Protein 3TCO (pdb70)

InterPro domains:
  IPR005746 Thioredoxin [TIGR01068] (34-131)
  IPR013766 Thioredoxin domain [PF00085] (30-129)
  IPR013766 Thioredoxin domain [PS51352] (20-133)
  IPR017937 Thioredoxin, conserved site [PS00194] (49-67)
  IPR036249 Thioredoxin-like superfamily [SSF52833] (21-132)

Structure (mmCIF, N/CA/C/O backbone):
data_3TCO
#
_entry.id   3TCO
#
_cell.length_a   51.760
_cell.length_b   75.090
_cell.length_c   55.350
_cell.angle_alpha   90.00
_cell.angle_beta   112.64
_cell.angle_gamma   90.00
#
_symmetry.space_group_name_H-M   'P 1 21 1'
#
loop_
_entity.id
_entity.type
_entity.pdbx_description
1 polymer 'Thioredoxin (TrxA-1)'
2 non-polymer 1,2-ETHANEDIOL
3 water water
#
loop_
_atom_site.group_PDB
_atom_site.id
_atom_site.type_symbol
_atom_site.label_atom_id
_atom_site.label_alt_id
_atom_site.label_comp_id
_atom_site.label_asym_id
_atom_site.label_entity_id
_atom_site.label_seq_id
_atom_site.pdbx_PDB_ins_code
_atom_site.Cartn_x
_atom_site.Cartn_y
_atom_site.Cartn_z
_atom_site.occupancy
_atom_site.B_iso_or_equiv
_atom_site.auth_seq_id
_atom_site.auth_comp_id
_atom_site.auth_asym_id
_atom_site.auth_atom_id
_atom_site.pdbx_PDB_model_num
ATOM 1 N N . GLU A 1 3 ? 53.637 45.037 35.221 1.00 29.71 27 GLU A N 1
ATOM 2 C CA . GLU A 1 3 ? 53.617 43.643 34.682 1.00 30.42 27 GLU A CA 1
ATOM 3 C C . GLU A 1 3 ? 52.190 43.104 34.698 1.00 29.13 27 GLU A C 1
ATOM 4 O O . GLU A 1 3 ? 51.321 43.637 35.391 1.00 29.48 27 GLU A O 1
ATOM 10 N N . ASP A 1 4 ? 51.957 42.036 33.940 1.00 27.40 28 ASP A N 1
ATOM 11 C CA . ASP A 1 4 ? 50.630 41.430 33.850 1.00 24.96 28 ASP A CA 1
ATOM 12 C C . ASP A 1 4 ? 50.591 40.078 34.549 1.00 23.78 28 ASP A C 1
ATOM 13 O O . ASP A 1 4 ? 51.206 39.112 34.094 1.00 24.87 28 ASP A O 1
ATOM 18 N N . VAL A 1 5 ? 49.868 40.010 35.659 1.00 22.38 29 VAL A N 1
ATOM 19 C CA . VAL A 1 5 ? 49.760 38.774 36.413 1.00 20.26 29 VAL A CA 1
ATOM 20 C C . VAL A 1 5 ? 48.398 38.116 36.251 1.00 18.49 29 VAL A C 1
ATOM 21 O O . VAL A 1 5 ? 48.069 37.172 36.976 1.00 19.04 29 VAL A O 1
ATOM 25 N N . THR A 1 6 ? 47.607 38.610 35.303 1.00 17.08 30 THR A N 1
ATOM 26 C CA . THR A 1 6 ? 46.297 38.028 35.042 1.00 16.92 30 THR A CA 1
ATOM 27 C C . THR A 1 6 ? 46.509 36.717 34.305 1.00 16.55 30 THR A C 1
ATOM 28 O O . THR A 1 6 ? 47.549 36.501 33.682 1.00 15.49 30 THR A O 1
ATOM 32 N N . LEU A 1 7 ? 45.507 35.849 34.373 1.00 15.83 31 LEU A N 1
ATOM 33 C CA . LEU A 1 7 ? 45.588 34.522 33.777 1.00 13.23 31 LEU A CA 1
ATOM 34 C C . LEU A 1 7 ? 44.498 34.238 32.763 1.00 14.25 31 LEU A C 1
ATOM 35 O O . LEU A 1 7 ? 43.309 34.383 33.058 1.00 11.75 31 LEU A O 1
ATOM 40 N N . VAL A 1 8 ? 44.904 33.806 31.575 1.00 12.76 32 VAL A N 1
ATOM 41 C CA . VAL A 1 8 ? 43.943 33.449 30.542 1.00 14.19 32 VAL A CA 1
ATOM 42 C C . VAL A 1 8 ? 43.212 32.154 30.941 1.00 13.15 32 VAL A C 1
ATOM 43 O O . VAL A 1 8 ? 43.831 31.151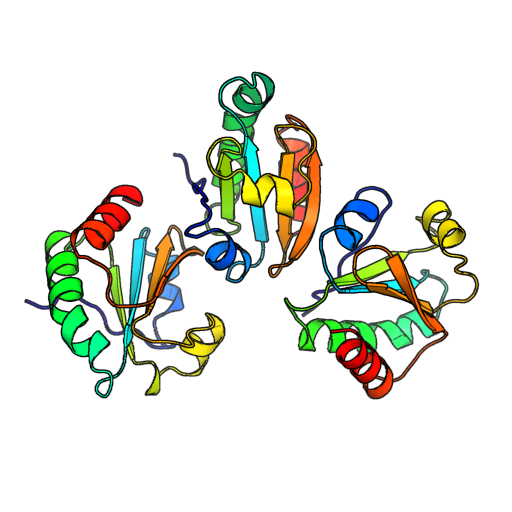 31.303 1.00 16.53 32 VAL A O 1
ATOM 47 N N . LEU A 1 9 ? 41.892 32.184 30.876 1.00 14.16 33 LEU A N 1
ATOM 48 C CA . LEU A 1 9 ? 41.086 31.024 31.210 1.00 13.73 33 LEU A CA 1
ATOM 49 C C . LEU A 1 9 ? 40.310 30.546 29.999 1.00 15.70 33 LEU A C 1
ATOM 50 O O . LEU A 1 9 ? 39.826 31.366 29.210 1.00 15.87 33 LEU A O 1
ATOM 55 N N . THR A 1 10 ? 40.212 29.224 29.857 1.00 15.06 34 THR A N 1
ATOM 56 C CA . THR A 1 10 ? 39.416 28.596 28.802 1.00 16.00 34 THR A CA 1
ATOM 57 C C . THR A 1 10 ? 38.794 27.363 29.449 1.00 16.72 34 THR A C 1
ATOM 58 O O . THR A 1 10 ? 38.980 27.113 30.645 1.00 16.22 34 THR A O 1
ATOM 62 N N . GLU A 1 11 ? 38.052 26.592 28.669 1.00 17.65 35 GLU A N 1
ATOM 63 C CA . GLU A 1 11 ? 37.432 25.383 29.192 1.00 19.87 35 GLU A CA 1
ATOM 64 C C . GLU A 1 11 ? 38.515 24.435 29.692 1.00 18.61 35 GLU A C 1
ATOM 65 O O . GLU A 1 11 ? 38.261 23.577 30.534 1.00 18.30 35 GLU A O 1
ATOM 71 N N . GLU A 1 12 ? 39.731 24.596 29.182 1.00 16.83 36 GLU A N 1
ATOM 72 C CA . GLU A 1 12 ? 40.829 23.727 29.592 1.00 18.50 36 GLU A CA 1
ATOM 73 C C . GLU A 1 12 ? 41.238 23.883 31.059 1.00 17.98 36 GLU A C 1
ATOM 74 O O . GLU A 1 12 ? 41.577 22.897 31.706 1.00 18.63 36 GLU A O 1
ATOM 80 N N . ASN A 1 13 ? 41.186 25.097 31.608 1.00 16.29 37 ASN A N 1
ATOM 81 C CA . ASN A 1 13 ? 41.599 25.275 33.015 1.00 16.47 37 ASN A CA 1
ATOM 82 C C . ASN A 1 13 ? 40.609 25.995 33.920 1.00 16.40 37 ASN A C 1
ATOM 83 O O . ASN A 1 13 ? 40.869 26.176 35.113 1.00 14.52 37 ASN A O 1
ATOM 88 N N . PHE A 1 14 ? 39.460 26.387 33.372 1.00 17.07 38 PHE A N 1
ATOM 89 C CA . PHE A 1 14 ? 38.482 27.129 34.163 1.00 17.11 38 PHE A CA 1
ATOM 90 C C . PHE A 1 14 ? 38.110 26.493 35.495 1.00 17.93 38 PHE A C 1
ATOM 91 O O . PHE A 1 14 ? 38.258 27.116 36.553 1.00 17.58 38 PHE A O 1
ATOM 99 N N . ASP A 1 15 ? 37.611 25.265 35.442 1.00 17.57 39 ASP A N 1
ATOM 100 C CA . ASP A 1 15 ? 37.189 24.583 36.652 1.00 18.38 39 ASP A CA 1
ATOM 101 C C . ASP A 1 15 ? 38.296 24.330 37.669 1.00 17.44 39 ASP A C 1
ATOM 102 O O . ASP A 1 15 ? 38.118 24.636 38.846 1.00 16.08 39 ASP A O 1
ATOM 107 N N . GLU A 1 16 ? 39.437 23.801 37.232 1.00 16.67 40 GLU A N 1
ATOM 108 C CA . GLU A 1 16 ? 40.511 23.519 38.186 1.00 18.50 40 GLU A CA 1
ATOM 109 C C . GLU A 1 16 ? 41.004 24.779 38.890 1.00 17.21 40 GLU A C 1
ATOM 110 O O . GLU A 1 16 ? 41.344 24.736 40.071 1.00 17.37 40 GLU A O 1
ATOM 116 N N . VAL A 1 17 ? 41.047 25.896 38.174 1.00 15.62 41 VAL A N 1
ATOM 117 C CA . VAL A 1 17 ? 41.495 27.157 38.781 1.00 14.17 41 VAL A CA 1
ATOM 118 C C . VAL A 1 17 ? 40.492 27.620 39.851 1.00 15.52 41 VAL A C 1
ATOM 119 O O . VAL A 1 17 ? 40.874 27.993 40.967 1.00 12.98 41 VAL A O 1
ATOM 123 N N . ILE A 1 18 ? 39.202 27.583 39.524 1.00 14.72 42 ILE A N 1
ATOM 124 C CA . ILE A 1 18 ? 38.179 28.004 40.477 1.00 16.15 42 ILE A CA 1
ATOM 125 C C . ILE A 1 18 ? 38.083 27.093 41.697 1.00 17.26 42 ILE A C 1
ATOM 126 O O . ILE A 1 18 ? 37.882 27.567 42.814 1.00 17.40 42 ILE A O 1
ATOM 131 N N . ARG A 1 19 ? 38.211 25.787 41.476 1.00 18.47 43 ARG A N 1
ATOM 132 C CA . ARG A 1 19 ? 38.118 24.807 42.563 1.00 21.06 43 ARG A CA 1
ATOM 133 C C . ARG A 1 19 ? 39.311 24.768 43.490 1.00 19.38 43 ARG A C 1
ATOM 134 O O . ARG A 1 19 ? 39.169 24.482 44.677 1.00 20.91 43 ARG A O 1
ATOM 142 N N . ASN A 1 20 ? 40.487 25.056 42.955 1.00 18.22 44 ASN A N 1
ATOM 143 C CA . ASN A 1 20 ? 41.695 24.966 43.756 1.00 17.37 44 ASN A CA 1
ATOM 144 C C . ASN A 1 20 ? 42.358 26.249 44.241 1.00 18.70 44 ASN A C 1
ATOM 145 O O . ASN A 1 20 ? 43.504 26.223 44.709 1.00 18.84 44 ASN A O 1
ATOM 150 N N . ASN A 1 21 ? 41.641 27.362 44.139 1.00 16.68 45 ASN A N 1
ATOM 151 C CA . ASN A 1 21 ? 42.137 28.653 44.611 1.00 16.22 45 ASN A CA 1
ATOM 152 C C . ASN A 1 21 ? 40.994 29.271 45.414 1.00 16.68 45 ASN A C 1
ATOM 153 O O . ASN A 1 21 ? 39.843 29.240 44.973 1.00 15.70 45 ASN A O 1
ATOM 158 N N . LYS A 1 22 ? 41.293 29.816 46.593 1.00 15.52 46 LYS A N 1
ATOM 159 C CA . LYS A 1 22 ? 40.240 30.403 47.416 1.00 16.50 46 LYS A CA 1
ATOM 160 C C . LYS A 1 22 ? 39.444 31.507 46.726 1.00 15.50 46 LYS A C 1
ATOM 161 O O . LYS A 1 22 ? 38.218 31.481 46.731 1.00 13.55 46 LYS A O 1
ATOM 167 N N . LEU A 1 23 ? 40.141 32.488 46.156 1.00 14.69 47 LEU A N 1
ATOM 168 C CA . LEU A 1 23 ? 39.473 33.587 45.479 1.00 13.07 47 LEU A CA 1
ATOM 169 C C . LEU A 1 23 ? 39.923 33.691 44.036 1.00 13.21 47 LEU A C 1
ATOM 170 O O . LEU A 1 23 ? 41.121 33.836 43.744 1.00 13.26 47 LEU A O 1
ATOM 175 N N . VAL A 1 24 ? 38.952 33.636 43.131 1.00 12.63 48 VAL A N 1
ATOM 176 C CA . VAL A 1 24 ? 39.243 33.730 41.710 1.00 12.19 48 VAL A CA 1
ATOM 177 C C . VAL A 1 24 ? 38.263 34.691 41.052 1.00 12.40 48 VAL A C 1
ATOM 178 O O . VAL A 1 24 ? 37.045 34.549 41.202 1.00 12.78 48 VAL A O 1
ATOM 182 N N . LEU A 1 25 ? 38.803 35.684 40.352 1.00 11.59 49 LEU A N 1
ATOM 183 C CA . LEU A 1 25 ? 37.982 36.658 39.638 1.00 12.56 49 LEU A CA 1
ATOM 184 C C . LEU A 1 25 ? 38.116 36.349 38.161 1.00 12.20 49 LEU A C 1
ATOM 185 O O . LEU A 1 25 ? 39.147 35.846 37.715 1.00 11.53 49 LEU A O 1
ATOM 190 N N . VAL A 1 26 ? 37.075 36.652 37.398 1.00 12.42 50 VAL A N 1
ATOM 191 C CA . VAL A 1 26 ? 37.105 36.375 35.970 1.00 13.71 50 VAL A CA 1
ATOM 192 C C . VAL A 1 26 ? 36.576 37.563 35.185 1.00 14.29 50 VAL A C 1
ATOM 193 O O . VAL A 1 26 ? 35.378 37.835 35.205 1.00 16.19 50 VAL A O 1
ATOM 197 N N . ASP A 1 27 ? 37.477 38.278 34.520 1.00 13.58 51 ASP A N 1
ATOM 198 C CA . ASP A 1 27 ? 37.100 39.433 33.709 1.00 15.04 51 ASP A CA 1
ATOM 199 C C . ASP A 1 27 ? 36.678 38.886 32.335 1.00 14.86 51 ASP A C 1
ATOM 200 O O . ASP A 1 27 ? 37.503 38.394 31.577 1.00 13.92 51 ASP A O 1
ATOM 205 N N . CYS A 1 28 ? 35.377 38.915 32.067 1.00 14.13 52 CYS A N 1
ATOM 206 C CA . CYS A 1 28 ? 34.831 38.443 30.796 1.00 14.26 52 CYS A CA 1
ATOM 207 C C . CYS A 1 28 ? 34.900 39.647 29.851 1.00 15.97 52 CYS A C 1
ATOM 208 O O . CYS A 1 28 ? 34.274 40.686 30.095 1.00 15.34 52 CYS A O 1
ATOM 211 N N . TRP A 1 29 ? 35.673 39.510 28.776 1.00 15.37 53 TRP A N 1
ATOM 212 C CA . TRP A 1 29 ? 35.892 40.620 27.852 1.00 15.55 53 TRP A CA 1
ATOM 213 C C . TRP A 1 29 ? 35.953 40.212 26.382 1.00 15.81 53 TRP A C 1
ATOM 214 O O . TRP A 1 29 ? 35.815 39.045 26.038 1.00 15.45 53 TRP A O 1
ATOM 225 N N . ALA A 1 30 ? 36.204 41.211 25.540 1.00 17.27 54 ALA A N 1
ATOM 226 C CA . ALA A 1 30 ? 36.350 41.049 24.093 1.00 18.64 54 ALA A CA 1
ATOM 227 C C . ALA A 1 30 ? 37.059 42.306 23.592 1.00 19.20 54 ALA A C 1
ATOM 228 O O . ALA A 1 30 ? 36.835 43.397 24.118 1.00 17.98 54 ALA A O 1
ATOM 230 N N . GLU A 1 31 ? 37.915 42.160 22.585 1.00 19.72 55 GLU A N 1
ATOM 231 C CA . GLU A 1 31 ? 38.665 43.303 22.062 1.00 22.12 55 GLU A CA 1
ATOM 232 C C . GLU A 1 31 ? 37.820 44.427 21.437 1.00 21.06 55 GLU A C 1
ATOM 233 O O . GLU A 1 31 ? 38.229 45.590 21.434 1.00 20.74 55 GLU A O 1
ATOM 239 N N . TRP A 1 32 ? 36.644 44.085 20.922 1.00 18.82 56 TRP A N 1
ATOM 240 C CA . TRP A 1 32 ? 35.779 45.073 20.274 1.00 18.96 56 TRP A CA 1
ATOM 241 C C . TRP A 1 32 ? 34.934 45.890 21.244 1.00 19.15 56 TRP A C 1
ATOM 242 O O . TRP A 1 32 ? 34.179 46.777 20.831 1.00 16.34 56 TRP A O 1
ATOM 253 N N . CYS A 1 33 ? 35.058 45.578 22.527 1.00 17.74 57 CYS A N 1
ATOM 254 C CA . CYS A 1 33 ? 34.273 46.224 23.562 1.00 17.48 57 CYS A CA 1
ATOM 255 C C . CYS A 1 33 ? 34.994 47.420 24.183 1.00 18.74 57 CYS A C 1
ATOM 256 O O . CYS A 1 33 ? 36.015 47.270 24.856 1.00 18.20 57 CYS A O 1
ATOM 259 N N . ALA A 1 34 ? 34.455 48.612 23.923 1.00 18.51 58 ALA A N 1
ATOM 260 C CA . ALA A 1 34 ? 35.032 49.862 24.414 1.00 18.74 58 ALA A CA 1
ATOM 261 C C . ALA A 1 34 ? 35.188 49.901 25.938 1.00 19.39 58 ALA A C 1
ATOM 262 O O . ALA A 1 34 ? 36.282 50.166 26.432 1.00 20.26 58 ALA A O 1
ATOM 264 N N . PRO A 1 35 ? 34.097 49.654 26.695 1.00 18.80 59 PRO A N 1
ATOM 265 C CA . PRO A 1 35 ? 34.141 49.660 28.163 1.00 19.60 59 PRO A CA 1
ATOM 266 C C . PRO A 1 35 ? 35.171 48.651 28.692 1.00 19.34 59 PRO A C 1
ATOM 267 O O . PRO A 1 35 ? 35.818 48.882 29.718 1.00 18.74 59 PRO A O 1
ATOM 271 N N . CYS A 1 36 ? 35.312 47.525 27.999 1.00 18.73 60 CYS A N 1
ATOM 272 C CA . CYS A 1 36 ? 36.274 46.504 28.415 1.00 19.51 60 CYS A CA 1
ATOM 273 C C . CYS A 1 36 ? 37.683 47.044 28.319 1.00 20.78 60 CYS A C 1
ATOM 274 O O . CYS A 1 36 ? 38.512 46.826 29.201 1.00 20.65 60 CYS A O 1
ATOM 277 N N . HIS A 1 37 ? 37.960 47.742 27.226 1.00 20.76 61 HIS A N 1
ATOM 278 C CA . HIS A 1 37 ? 39.279 48.299 27.003 1.00 22.86 61 HIS A CA 1
ATOM 279 C C . HIS A 1 37 ? 39.644 49.298 28.103 1.00 22.71 61 HIS A C 1
ATOM 280 O O . HIS A 1 37 ? 40.791 49.370 28.540 1.00 22.00 61 HIS A O 1
ATOM 287 N N . LEU A 1 38 ? 38.658 50.058 28.561 1.00 21.09 62 LEU A N 1
ATOM 288 C CA . LEU A 1 38 ? 38.884 51.039 29.611 1.00 21.65 62 LEU A CA 1
ATOM 289 C C . LEU A 1 38 ? 39.036 50.388 30.984 1.00 21.02 62 LEU A C 1
ATOM 290 O O . LEU A 1 38 ? 39.718 50.917 31.859 1.00 19.43 62 LEU A O 1
ATOM 295 N N . TYR A 1 39 ? 38.405 49.232 31.164 1.00 19.20 63 TYR A N 1
ATOM 296 C CA . TYR A 1 39 ? 38.478 48.503 32.438 1.00 19.59 63 TYR A CA 1
ATOM 297 C C . TYR A 1 39 ? 39.770 47.670 32.591 1.00 18.86 63 TYR A C 1
ATOM 298 O O . TYR A 1 39 ? 40.292 47.501 33.697 1.00 16.69 63 TYR A O 1
ATOM 307 N N . GLU A 1 40 ? 40.296 47.172 31.479 1.00 19.62 64 GLU A N 1
ATOM 308 C CA . GLU A 1 40 ? 41.477 46.320 31.527 1.00 21.54 64 GLU A CA 1
ATOM 309 C C . GLU A 1 40 ? 42.662 46.786 32.387 1.00 21.39 64 GLU A C 1
ATOM 310 O O . GLU A 1 40 ? 43.153 46.020 33.218 1.00 19.34 64 GLU A O 1
ATOM 316 N N . PRO A 1 41 ? 43.135 48.033 32.214 1.00 20.66 65 PRO A N 1
ATOM 317 C CA . PRO A 1 41 ? 44.268 48.461 33.046 1.00 19.37 65 PRO A CA 1
ATOM 318 C C . PRO A 1 41 ? 43.954 48.505 34.549 1.00 18.83 65 PRO A C 1
ATOM 319 O O . PRO A 1 41 ? 44.842 48.290 35.391 1.00 19.19 65 PRO A O 1
ATOM 323 N N . ILE A 1 42 ? 42.698 48.783 34.889 1.00 16.50 66 ILE A N 1
ATOM 324 C CA . ILE A 1 42 ? 42.278 48.825 36.290 1.00 17.80 66 ILE A CA 1
ATOM 325 C C . ILE A 1 42 ? 42.273 47.391 36.834 1.00 17.05 66 ILE A C 1
ATOM 326 O O . ILE A 1 42 ? 42.754 47.128 37.938 1.00 14.32 66 ILE A O 1
ATOM 331 N N . TYR A 1 43 ? 41.746 46.464 36.040 1.00 17.09 67 TYR A N 1
ATOM 332 C CA . TYR A 1 43 ? 41.690 45.055 36.445 1.00 17.00 67 TYR A CA 1
ATOM 333 C C . TYR A 1 43 ? 43.109 44.532 36.629 1.00 16.76 67 TYR A C 1
ATOM 334 O O . TYR A 1 43 ? 43.392 43.818 37.586 1.00 17.46 67 TYR A O 1
ATOM 343 N N . LYS A 1 44 ? 43.993 44.895 35.706 1.00 16.35 68 LYS A N 1
ATOM 344 C CA . LYS A 1 44 ? 45.399 44.486 35.768 1.00 18.60 68 LYS A CA 1
ATOM 345 C C . LYS A 1 44 ? 46.134 45.101 36.967 1.00 18.39 68 LYS A C 1
ATOM 346 O O . LYS A 1 44 ? 46.920 44.429 37.650 1.00 16.51 68 LYS A O 1
ATOM 352 N N . LYS A 1 45 ? 45.868 46.379 37.214 1.00 16.56 69 LYS A N 1
ATOM 353 C CA . LYS A 1 45 ? 46.484 47.083 38.334 1.00 19.22 69 LYS A CA 1
ATOM 354 C C . LYS A 1 45 ? 46.117 46.439 39.676 1.00 17.84 69 LYS A C 1
ATOM 355 O O . LYS A 1 45 ? 46.980 46.233 40.539 1.00 18.49 69 LYS A O 1
ATOM 361 N N . VAL A 1 46 ? 44.840 46.120 39.864 1.00 15.73 70 VAL A N 1
ATOM 362 C CA . VAL A 1 46 ? 44.420 45.492 41.106 1.00 16.12 70 VAL A CA 1
ATOM 363 C C . VAL A 1 46 ? 44.986 44.075 41.204 1.00 16.00 70 VAL A C 1
ATOM 364 O O . VAL A 1 46 ? 45.407 43.642 42.283 1.00 15.06 70 VAL A O 1
ATOM 368 N N . ALA A 1 47 ? 45.028 43.363 40.082 1.00 14.99 71 ALA A N 1
ATOM 369 C CA . ALA A 1 47 ? 45.571 42.006 40.084 1.00 15.16 71 ALA A CA 1
ATOM 370 C C . ALA A 1 47 ? 47.032 42.033 40.554 1.00 15.39 71 ALA A C 1
ATOM 371 O O . ALA A 1 47 ? 47.488 41.127 41.259 1.00 14.36 71 ALA A O 1
ATOM 373 N N . GLU A 1 48 ? 47.760 43.072 40.154 1.00 15.97 72 GLU A N 1
ATOM 374 C CA . GLU A 1 48 ? 49.156 43.214 40.553 1.00 18.39 72 GLU A CA 1
ATOM 375 C C . GLU A 1 48 ? 49.227 43.489 42.063 1.00 18.50 72 GLU A C 1
ATOM 376 O O . GLU A 1 48 ? 50.080 42.942 42.767 1.00 19.13 72 GLU A O 1
ATOM 382 N N . LYS A 1 49 ? 48.332 44.331 42.566 1.00 18.33 73 LYS A N 1
ATOM 383 C CA . LYS A 1 49 ? 48.328 44.638 43.993 1.00 18.43 73 LYS A CA 1
ATOM 384 C C . LYS A 1 49 ? 48.142 43.379 44.827 1.00 19.08 73 LYS A C 1
ATOM 385 O O . LYS A 1 49 ? 48.697 43.272 45.928 1.00 18.80 73 LYS A O 1
ATOM 391 N N . TYR A 1 50 ? 47.352 42.431 44.321 1.00 16.48 74 TYR A N 1
ATOM 392 C CA . TYR A 1 50 ? 47.103 41.185 45.041 1.00 15.49 74 TYR A CA 1
ATOM 393 C C . TYR A 1 50 ? 47.839 39.999 44.428 1.00 16.14 74 TYR A C 1
ATOM 394 O O . TYR A 1 50 ? 47.383 38.857 44.502 1.00 15.20 74 TYR A O 1
ATOM 403 N N . LYS A 1 51 ? 48.982 40.273 43.817 1.00 17.44 75 LYS A N 1
ATOM 404 C CA . LYS A 1 51 ? 49.783 39.212 43.211 1.00 16.74 75 LYS A CA 1
ATOM 405 C C . LYS A 1 51 ? 50.059 38.107 44.239 1.00 18.52 75 LYS A C 1
ATOM 406 O O . LYS A 1 51 ? 50.429 38.392 45.376 1.00 18.12 75 LYS A O 1
ATOM 412 N N . GLY A 1 52 ? 49.839 36.855 43.841 1.00 17.87 76 GLY A N 1
ATOM 413 C CA . GLY A 1 52 ? 50.067 35.731 44.729 1.00 17.74 76 GLY A CA 1
ATOM 414 C C . GLY A 1 52 ? 48.976 35.440 45.742 1.00 16.96 76 GLY A C 1
ATOM 415 O O . GLY A 1 52 ? 49.001 34.393 46.392 1.00 16.92 76 GLY A O 1
ATOM 416 N N . LYS A 1 53 ? 47.996 36.330 45.863 1.00 15.32 77 LYS A N 1
ATOM 417 C CA . LYS A 1 53 ? 46.942 36.152 46.858 1.00 16.32 77 LYS A CA 1
ATOM 418 C C . LYS A 1 53 ? 45.578 35.724 46.325 1.00 14.39 77 LYS A C 1
ATOM 419 O O . LYS A 1 53 ? 44.797 35.100 47.044 1.00 14.46 77 LYS A O 1
ATOM 425 N N . ALA A 1 54 ? 45.288 36.088 45.083 1.00 13.55 78 ALA A N 1
ATOM 426 C CA . ALA A 1 54 ? 44.031 35.715 44.432 1.00 11.84 78 ALA A CA 1
ATOM 427 C C . ALA A 1 54 ? 44.321 35.643 42.951 1.00 12.81 78 ALA A C 1
ATOM 428 O O . ALA A 1 54 ? 45.238 36.309 42.470 1.00 14.63 78 ALA A O 1
ATOM 430 N N . VAL A 1 55 ? 43.549 34.834 42.231 1.00 12.32 79 VAL A N 1
ATOM 431 C CA . VAL A 1 55 ? 43.749 34.687 40.802 1.00 11.17 79 VAL A CA 1
ATOM 432 C C . VAL A 1 55 ? 42.816 35.605 40.027 1.00 13.38 79 VAL A C 1
ATOM 433 O O . VAL A 1 55 ? 41.602 35.629 40.261 1.00 11.06 79 VAL A O 1
ATOM 437 N N . PHE A 1 56 ? 43.408 36.398 39.140 1.00 12.92 80 PHE A N 1
ATOM 438 C CA . PHE A 1 56 ? 42.650 37.324 38.318 1.00 14.30 80 PHE A CA 1
ATOM 439 C C . PHE A 1 56 ? 42.619 36.785 36.892 1.00 12.56 80 PHE A C 1
ATOM 440 O O . PHE A 1 56 ? 43.469 37.105 36.062 1.00 11.47 80 PHE A O 1
ATOM 448 N N . GLY A 1 57 ? 41.616 35.963 36.630 1.00 12.38 81 GLY A N 1
ATOM 449 C CA . GLY A 1 57 ? 41.474 35.368 35.321 1.00 12.84 81 GLY A CA 1
ATOM 450 C C . GLY A 1 57 ? 40.808 36.300 34.330 1.00 13.99 81 GLY A C 1
ATOM 451 O O . GLY A 1 57 ? 40.191 37.298 34.705 1.00 13.09 81 GLY A O 1
ATOM 452 N N . ARG A 1 58 ? 40.955 35.954 33.056 1.00 13.77 82 ARG A N 1
ATOM 453 C CA . ARG A 1 58 ? 40.362 36.706 31.966 1.00 15.65 82 ARG A CA 1
ATOM 454 C C . ARG A 1 58 ? 39.769 35.668 31.040 1.00 15.19 82 ARG A C 1
ATOM 455 O O . ARG A 1 58 ? 40.431 34.687 30.685 1.00 15.59 82 ARG A O 1
ATOM 463 N N . LEU A 1 59 ? 38.508 35.864 30.687 1.00 14.83 83 LEU A N 1
ATOM 464 C CA . LEU A 1 59 ? 37.831 34.944 29.787 1.00 14.70 83 LEU A CA 1
ATOM 465 C C . LEU A 1 59 ? 37.363 35.755 28.580 1.00 14.12 83 LEU A C 1
ATOM 466 O O . LEU A 1 59 ? 36.508 36.631 28.708 1.00 14.74 83 LEU A O 1
ATOM 471 N N . ASN A 1 60 ? 37.957 35.505 27.425 1.00 14.39 84 ASN A N 1
ATOM 472 C CA . ASN A 1 60 ? 37.511 36.211 26.236 1.00 15.52 84 ASN A CA 1
ATOM 473 C C . ASN A 1 60 ? 36.211 35.509 25.843 1.00 15.43 84 ASN A C 1
ATOM 474 O O . ASN A 1 60 ? 36.202 34.307 25.565 1.00 14.98 84 ASN A O 1
ATOM 479 N N . VAL A 1 61 ? 35.109 36.249 25.850 1.00 16.31 85 VAL A N 1
ATOM 480 C CA . VAL A 1 61 ? 33.817 35.649 25.554 1.00 17.57 85 VAL A CA 1
ATOM 481 C C . VAL A 1 61 ? 33.646 35.083 24.152 1.00 17.67 85 VAL A C 1
ATOM 482 O O . VAL A 1 61 ? 32.910 34.127 23.982 1.00 17.97 85 VAL A O 1
ATOM 486 N N . ASP A 1 62 ? 34.320 35.638 23.149 1.00 18.38 86 ASP A N 1
ATOM 487 C CA . ASP A 1 62 ? 34.147 35.085 21.802 1.00 19.67 86 ASP A CA 1
ATOM 488 C C . ASP A 1 62 ? 34.816 33.730 21.621 1.00 19.94 86 ASP A C 1
ATOM 489 O O . ASP A 1 62 ? 34.426 32.965 20.741 1.00 19.89 86 ASP A O 1
ATOM 494 N N . GLU A 1 63 ? 35.815 33.423 22.441 1.00 20.68 87 GLU A N 1
ATOM 495 C CA . GLU A 1 63 ? 36.466 32.112 22.347 1.00 22.83 87 GLU A CA 1
ATOM 496 C C . GLU A 1 63 ? 35.979 31.138 23.419 1.00 22.54 87 GLU A C 1
ATOM 497 O O . GLU A 1 63 ? 36.407 29.984 23.448 1.00 23.66 87 GLU A O 1
ATOM 503 N N . ASN A 1 64 ? 35.078 31.594 24.284 1.00 21.16 88 ASN A N 1
ATOM 504 C CA . ASN A 1 64 ? 34.545 30.767 25.368 1.00 22.40 88 ASN A CA 1
ATOM 505 C C . ASN A 1 64 ? 33.039 30.962 25.498 1.00 22.97 88 ASN A C 1
ATOM 506 O O . ASN A 1 64 ? 32.531 31.233 26.585 1.00 18.85 88 ASN A O 1
ATOM 511 N N . GLN A 1 65 ? 32.325 30.814 24.385 1.00 23.57 89 GLN A N 1
ATOM 512 C CA . GLN A 1 65 ? 30.887 31.021 24.390 1.00 26.15 89 GLN A CA 1
ATOM 513 C C . GLN A 1 65 ? 30.128 30.169 25.393 1.00 25.35 89 GLN A C 1
ATOM 514 O O . GLN A 1 65 ? 29.254 30.666 26.108 1.00 26.25 89 GLN A O 1
ATOM 520 N N . LYS A 1 66 ? 30.467 28.893 25.475 1.00 25.31 90 LYS A N 1
ATOM 521 C CA . LYS A 1 66 ? 29.772 28.020 26.409 1.00 25.33 90 LYS A CA 1
ATOM 522 C C . LYS A 1 66 ? 29.933 28.458 27.864 1.00 23.29 90 LYS A C 1
ATOM 523 O O . LYS A 1 66 ? 28.989 28.402 28.640 1.00 22.14 90 LYS A O 1
ATOM 529 N N . ILE A 1 67 ? 31.126 28.895 28.243 1.00 21.92 91 ILE A N 1
ATOM 530 C CA . ILE A 1 67 ? 31.316 29.330 29.627 1.00 20.69 91 ILE A CA 1
ATOM 531 C C . ILE A 1 67 ? 30.535 30.621 29.878 1.00 20.37 91 ILE A C 1
ATOM 532 O O . ILE A 1 67 ? 29.871 30.760 30.901 1.00 18.12 91 ILE A O 1
ATOM 537 N N . ALA A 1 68 ? 30.622 31.561 28.940 1.00 21.11 92 ALA A N 1
ATOM 538 C CA . ALA A 1 68 ? 29.907 32.820 29.076 1.00 23.21 92 ALA A CA 1
ATOM 539 C C . ALA A 1 68 ? 28.423 32.519 29.244 1.00 24.31 92 ALA A C 1
ATOM 540 O O . ALA A 1 68 ? 27.760 33.092 30.111 1.00 24.41 92 ALA A O 1
ATOM 542 N N . ASP A 1 69 ? 27.912 31.596 28.432 1.00 27.01 93 ASP A N 1
ATOM 543 C CA . ASP A 1 69 ? 26.503 31.213 28.494 1.00 28.67 93 ASP A CA 1
ATOM 544 C C . ASP A 1 69 ? 26.180 30.567 29.835 1.00 28.26 93 ASP A C 1
ATOM 545 O O . ASP A 1 69 ? 25.174 30.892 30.463 1.00 29.15 93 ASP A O 1
ATOM 550 N N . LYS A 1 70 ? 27.041 29.657 30.279 1.00 27.20 94 LYS A N 1
ATOM 551 C CA . LYS A 1 70 ? 26.826 28.981 31.550 1.00 25.76 94 LYS A CA 1
ATOM 552 C C . LYS A 1 70 ? 26.547 29.974 32.676 1.00 26.07 94 LYS A C 1
ATOM 553 O O . LYS A 1 70 ? 25.660 29.745 33.495 1.00 25.38 94 LYS A O 1
ATOM 559 N N . TYR A 1 71 ? 27.292 31.076 32.718 1.00 25.03 95 TYR A N 1
ATOM 560 C CA . TYR A 1 71 ? 27.094 32.067 33.775 1.00 25.85 95 TYR A CA 1
ATOM 561 C C . TYR A 1 71 ? 26.289 33.284 33.331 1.00 27.48 95 TYR A C 1
ATOM 562 O O . TYR A 1 71 ? 26.385 34.352 33.932 1.00 26.80 95 TYR A O 1
ATOM 571 N N . SER A 1 72 ? 25.494 33.097 32.280 1.00 27.93 96 SER A N 1
ATOM 572 C CA . SER A 1 72 ? 24.639 34.134 31.714 1.00 29.87 96 SER A CA 1
ATOM 573 C C . SER A 1 72 ? 25.294 35.503 31.504 1.00 29.50 96 SER A C 1
ATOM 574 O O . SER A 1 72 ? 24.715 36.541 31.832 1.00 29.52 96 SER A O 1
ATOM 577 N N . VAL A 1 73 ? 26.494 35.508 30.942 1.00 27.60 97 VAL A N 1
ATOM 578 C CA . VAL A 1 73 ? 27.182 36.758 30.677 1.00 27.85 97 VAL A CA 1
ATOM 579 C C . VAL A 1 73 ? 26.591 37.350 29.396 1.00 29.05 97 VAL A C 1
ATOM 580 O O . VAL A 1 73 ? 27.011 37.014 28.285 1.00 29.14 97 VAL A O 1
ATOM 584 N N . LEU A 1 74 ? 25.610 38.231 29.563 1.00 30.46 98 LEU A N 1
ATOM 585 C CA . LEU A 1 74 ? 24.940 38.861 28.424 1.00 31.30 98 LEU A CA 1
ATOM 586 C C . LEU A 1 74 ? 25.548 40.204 28.038 1.00 30.63 98 LEU A C 1
ATOM 587 O O . LEU A 1 74 ? 25.427 40.646 26.890 1.00 30.83 98 LEU A O 1
ATOM 592 N N . ASN A 1 75 ? 26.191 40.852 29.003 1.00 27.79 99 ASN A N 1
ATOM 593 C CA . ASN A 1 75 ? 26.827 42.145 28.770 1.00 26.35 99 ASN A CA 1
ATOM 594 C C . ASN A 1 75 ? 28.273 42.096 29.255 1.00 24.32 99 ASN A C 1
ATOM 595 O O . ASN A 1 75 ? 28.598 41.382 30.202 1.00 23.75 99 ASN A O 1
ATOM 600 N N . ILE A 1 76 ? 29.148 42.837 28.594 1.00 21.84 100 ILE A N 1
ATOM 601 C CA . ILE A 1 76 ? 30.535 42.883 29.023 1.00 19.90 100 ILE A CA 1
ATOM 602 C C . ILE A 1 76 ? 30.953 44.347 29.082 1.00 19.79 100 ILE A C 1
ATOM 603 O O . ILE A 1 76 ? 30.409 45.189 28.366 1.00 19.12 100 ILE A O 1
ATOM 608 N N . PRO A 1 77 ? 31.943 44.661 29.927 1.00 18.82 101 PRO A N 1
ATOM 609 C CA . PRO A 1 77 ? 32.583 43.624 30.742 1.00 17.85 101 PRO A CA 1
ATOM 610 C C . PRO A 1 77 ? 31.744 43.127 31.907 1.00 17.94 101 PRO A C 1
ATOM 611 O O . PRO A 1 77 ? 30.823 43.804 32.358 1.00 19.40 101 PRO A O 1
ATOM 615 N N . THR A 1 78 ? 32.051 41.914 32.356 1.00 16.92 102 THR A N 1
ATOM 616 C CA . THR A 1 78 ? 31.407 41.311 33.516 1.00 16.35 102 THR A CA 1
ATOM 617 C C . THR A 1 78 ? 32.530 40.650 34.296 1.00 15.97 102 THR A C 1
ATOM 618 O O . THR A 1 78 ? 33.382 39.978 33.715 1.00 16.65 102 THR A O 1
ATOM 622 N N . THR A 1 79 ? 32.536 40.842 35.608 1.00 16.20 103 THR A N 1
ATOM 623 C CA . THR A 1 79 ? 33.566 40.239 36.434 1.00 14.50 103 THR A CA 1
ATOM 624 C C . THR A 1 79 ? 32.916 39.250 37.392 1.00 14.18 103 THR A C 1
ATOM 625 O O . THR A 1 79 ? 32.229 39.645 38.342 1.00 15.59 103 THR A O 1
ATOM 629 N N . LEU A 1 80 ? 33.114 37.964 37.122 1.00 12.26 104 LEU A N 1
ATOM 630 C CA . LEU A 1 80 ? 32.577 36.907 37.969 1.00 12.67 104 LEU A CA 1
ATOM 631 C C . LEU A 1 80 ? 33.504 36.799 39.167 1.00 13.69 104 LEU A C 1
ATOM 632 O O . LEU A 1 80 ? 34.721 36.977 39.024 1.00 11.87 104 LEU A O 1
ATOM 637 N N . ILE A 1 81 ? 32.940 36.522 40.337 1.00 12.82 105 ILE A N 1
ATOM 638 C CA . ILE A 1 81 ? 33.760 36.351 41.527 1.00 13.89 105 ILE A CA 1
ATOM 639 C C . ILE A 1 81 ? 33.450 35.005 42.182 1.00 13.25 105 ILE A C 1
ATOM 640 O O . ILE A 1 81 ? 32.302 34.711 42.538 1.00 12.49 105 ILE A O 1
ATOM 645 N N . PHE A 1 82 ? 34.488 34.189 42.321 1.00 14.07 106 PHE A N 1
ATOM 646 C CA . PHE A 1 82 ? 34.351 32.859 42.913 1.00 13.85 106 PHE A CA 1
ATOM 647 C C . PHE A 1 82 ? 35.131 32.762 44.208 1.00 14.20 106 PHE A C 1
ATOM 648 O O . PHE A 1 82 ? 36.285 33.179 44.264 1.00 13.37 106 PHE A O 1
ATOM 656 N N . VAL A 1 83 ? 34.507 32.192 45.235 1.00 13.34 107 VAL A N 1
ATOM 657 C CA . VAL A 1 83 ? 35.163 32.003 46.523 1.00 13.66 107 VAL A CA 1
ATOM 658 C C . VAL A 1 83 ? 34.895 30.561 46.945 1.00 14.00 107 VAL A C 1
ATOM 659 O O . VAL A 1 83 ? 33.750 30.117 46.980 1.00 13.45 107 VAL A O 1
ATOM 663 N N . ASN A 1 84 ? 35.961 29.837 47.258 1.00 13.90 108 ASN A N 1
ATOM 664 C CA . ASN A 1 84 ? 35.850 28.434 47.643 1.00 15.91 108 ASN A CA 1
ATOM 665 C C . ASN A 1 84 ? 35.114 27.627 46.579 1.00 16.42 108 ASN A C 1
ATOM 666 O O . ASN A 1 84 ? 34.272 26.780 46.887 1.00 17.08 108 ASN A O 1
ATOM 671 N N . GLY A 1 85 ? 35.444 27.917 45.323 1.00 16.56 109 GLY A N 1
ATOM 672 C CA . GLY A 1 85 ? 34.874 27.202 44.190 1.00 15.59 109 GLY A CA 1
ATOM 673 C C . GLY A 1 85 ? 33.444 27.509 43.793 1.00 14.38 109 GLY A C 1
ATOM 674 O O . GLY A 1 85 ? 32.903 26.839 42.915 1.00 14.47 109 GLY A O 1
ATOM 675 N N . GLN A 1 86 ? 32.831 28.526 44.390 1.00 13.64 110 GLN A N 1
ATOM 676 C CA . GLN A 1 86 ? 31.444 28.847 44.064 1.00 13.06 110 GLN A CA 1
ATOM 677 C C . GLN A 1 86 ? 31.289 30.335 43.779 1.00 13.45 110 GLN A C 1
ATOM 678 O O . GLN A 1 86 ? 31.974 31.165 44.377 1.00 13.10 110 GLN A O 1
ATOM 684 N N . LEU A 1 87 ? 30.382 30.678 42.870 1.00 14.03 111 LEU A N 1
ATOM 685 C CA . LEU A 1 87 ? 30.177 32.081 42.523 1.00 15.40 111 LEU A CA 1
ATOM 686 C C . LEU A 1 87 ? 29.503 32.836 43.650 1.00 15.45 111 LEU A C 1
ATOM 687 O O . LEU A 1 87 ? 28.431 32.440 44.118 1.00 15.50 111 LEU A O 1
ATOM 692 N N . VAL A 1 88 ? 30.120 33.946 44.051 1.00 13.51 112 VAL A N 1
ATOM 693 C CA . VAL A 1 88 ? 29.584 34.781 45.121 1.00 13.80 112 VAL A CA 1
ATOM 694 C C . VAL A 1 88 ? 29.119 36.144 44.603 1.00 12.03 112 VAL A C 1
ATOM 695 O O . VAL A 1 88 ? 28.465 36.889 45.312 1.00 13.04 112 VAL A O 1
ATOM 699 N N . ASP A 1 89 ? 29.469 36.473 43.370 1.00 13.55 113 ASP A N 1
ATOM 700 C CA . ASP A 1 89 ? 29.026 37.738 42.783 1.00 14.82 113 ASP A CA 1
ATOM 701 C C . ASP A 1 89 ? 29.359 37.762 41.308 1.00 14.33 113 ASP A C 1
ATOM 702 O O . ASP A 1 89 ? 30.148 36.953 40.821 1.00 13.95 113 ASP A O 1
ATOM 707 N N . SER A 1 90 ? 28.733 38.696 40.606 1.00 14.89 114 SER A N 1
ATOM 708 C CA . SER A 1 90 ? 28.956 38.907 39.183 1.00 17.53 114 SER A CA 1
ATOM 709 C C . SER A 1 90 ? 28.747 40.404 39.027 1.00 18.79 114 SER A C 1
ATOM 710 O O . SER A 1 90 ? 27.638 40.894 39.247 1.00 18.85 114 SER A O 1
ATOM 713 N N . LEU A 1 91 ? 29.814 41.124 38.686 1.00 18.64 115 LEU A N 1
ATOM 714 C CA . LEU A 1 91 ? 29.766 42.575 38.534 1.00 20.09 115 LEU A CA 1
ATOM 715 C C . LEU A 1 91 ? 29.738 42.960 37.060 1.00 20.76 115 LEU A C 1
ATOM 716 O O . LEU A 1 91 ? 30.683 42.682 36.320 1.00 19.75 115 LEU A O 1
ATOM 721 N N . VAL A 1 92 ? 28.652 43.611 36.647 1.00 21.83 116 VAL A N 1
ATOM 722 C CA . VAL A 1 92 ? 28.472 44.018 35.256 1.00 23.42 116 VAL A CA 1
ATOM 723 C C . VAL A 1 92 ? 28.939 45.449 35.003 1.00 23.51 116 VAL A C 1
ATOM 724 O O . VAL A 1 92 ? 28.563 46.363 35.727 1.00 24.06 116 VAL A O 1
ATOM 728 N N . GLY A 1 93 ? 29.755 45.634 33.965 1.00 22.04 117 GLY A N 1
ATOM 729 C CA . GLY A 1 93 ? 30.270 46.956 33.638 1.00 21.17 117 GLY A CA 1
ATOM 730 C C . GLY A 1 93 ? 31.646 47.136 34.247 1.00 21.77 117 GLY A C 1
ATOM 731 O O . GLY A 1 93 ? 32.041 46.359 35.116 1.00 21.18 117 GLY A O 1
ATOM 732 N N . ALA A 1 94 ? 32.390 48.143 33.800 1.00 22.52 118 ALA A N 1
ATOM 733 C CA . ALA A 1 94 ? 33.722 48.387 34.346 1.00 23.49 118 ALA A CA 1
ATOM 734 C C . ALA A 1 94 ? 33.604 48.679 35.852 1.00 24.49 118 ALA A C 1
ATOM 735 O O . ALA A 1 94 ? 32.946 49.643 36.248 1.00 26.71 118 ALA A O 1
ATOM 737 N N . VAL A 1 95 ? 34.232 47.859 36.694 1.00 23.38 119 VAL A N 1
ATOM 738 C CA . VAL A 1 95 ? 34.136 48.079 38.137 1.00 22.02 119 VAL A CA 1
ATOM 739 C C . VAL A 1 95 ? 35.094 49.168 38.628 1.00 21.24 119 VAL A C 1
ATOM 740 O O . VAL A 1 95 ? 36.277 49.173 38.282 1.00 20.44 119 VAL A O 1
ATOM 744 N N . ASP A 1 96 ? 34.571 50.090 39.432 1.00 18.73 120 ASP A N 1
ATOM 745 C CA . ASP A 1 96 ? 35.383 51.169 39.982 1.00 18.93 120 ASP A CA 1
ATOM 746 C C . ASP A 1 96 ? 36.547 50.519 40.724 1.00 15.68 120 ASP A C 1
ATOM 747 O O . ASP A 1 96 ? 36.369 49.491 41.369 1.00 15.06 120 ASP A O 1
ATOM 752 N N . GLU A 1 97 ? 37.727 51.118 40.668 1.00 14.97 121 GLU A N 1
ATOM 753 C CA . GLU A 1 97 ? 38.867 50.508 41.343 1.00 14.95 121 GLU A CA 1
ATOM 754 C C . GLU A 1 97 ? 38.617 50.315 42.831 1.00 16.41 121 GLU A C 1
ATOM 755 O O . GLU A 1 97 ? 38.977 49.277 43.395 1.00 15.92 121 GLU A O 1
ATOM 761 N N . ASP A 1 98 ? 38.009 51.306 43.478 1.00 16.19 122 ASP A N 1
ATOM 762 C CA . ASP A 1 98 ? 37.770 51.174 44.904 1.00 17.29 122 ASP A CA 1
ATOM 763 C C . ASP A 1 98 ? 36.842 49.990 45.172 1.00 17.96 122 ASP A C 1
ATOM 764 O O . ASP A 1 98 ? 37.096 49.195 46.066 1.00 16.11 122 ASP A O 1
ATOM 769 N N . THR A 1 99 ? 35.795 49.844 44.372 1.00 18.80 123 THR A N 1
ATOM 770 C CA . THR A 1 99 ? 34.878 48.723 44.541 1.00 19.60 123 THR A CA 1
ATOM 771 C C . THR A 1 99 ? 35.584 47.379 44.319 1.00 20.25 123 THR A C 1
ATOM 772 O O . THR A 1 99 ? 35.354 46.417 45.052 1.00 18.90 123 THR A O 1
ATOM 776 N N . LEU A 1 100 ? 36.448 47.318 43.313 1.00 19.08 124 LEU A N 1
ATOM 777 C CA . LEU A 1 100 ? 37.168 46.086 43.013 1.00 20.01 124 LEU A CA 1
ATOM 778 C C . LEU A 1 100 ? 38.137 45.689 44.146 1.00 19.48 124 LEU A C 1
ATOM 779 O O . LEU A 1 100 ? 38.189 44.522 44.558 1.00 19.09 124 LEU A O 1
ATOM 784 N N . GLU A 1 101 ? 38.895 46.654 44.658 1.00 19.50 125 GLU A N 1
ATOM 785 C CA . GLU A 1 101 ? 39.843 46.377 45.739 1.00 19.58 125 GLU A CA 1
ATOM 786 C C . GLU A 1 101 ? 39.092 46.028 47.019 1.00 19.47 125 GLU A C 1
ATOM 787 O O . GLU A 1 101 ? 39.509 45.150 47.788 1.00 20.18 125 GLU A O 1
ATOM 793 N N . SER A 1 102 ? 37.978 46.719 47.242 1.00 18.30 126 SER A N 1
ATOM 794 C CA . SER A 1 102 ? 37.148 46.497 48.418 1.00 19.78 126 SER A CA 1
ATOM 795 C C . SER A 1 102 ? 36.580 45.076 48.402 1.00 20.22 126 SER A C 1
ATOM 796 O O . SER A 1 102 ? 36.545 44.387 49.434 1.00 18.96 126 SER A O 1
ATOM 799 N N . THR A 1 103 ? 36.150 44.638 47.220 1.00 18.75 127 THR A N 1
ATOM 800 C CA . THR A 1 103 ? 35.580 43.306 47.061 1.00 19.17 127 THR A CA 1
ATOM 801 C C . THR A 1 103 ? 36.625 42.228 47.328 1.00 18.28 127 THR A C 1
ATOM 802 O O . THR A 1 103 ? 36.357 41.243 48.028 1.00 18.77 127 THR A O 1
ATOM 806 N N . VAL A 1 104 ? 37.815 42.415 46.774 1.00 16.91 128 VAL A N 1
ATOM 807 C CA . VAL A 1 104 ? 38.897 41.462 46.980 1.00 17.71 128 VAL A CA 1
ATOM 808 C C . VAL A 1 104 ? 39.237 41.353 48.471 1.00 19.63 128 VAL A C 1
ATOM 809 O O . VAL A 1 104 ? 39.277 40.250 49.036 1.00 18.31 128 VAL A O 1
ATOM 813 N N . ASN A 1 105 ? 39.474 42.498 49.107 1.00 18.63 129 ASN A N 1
ATOM 814 C CA . ASN A 1 105 ? 39.804 42.519 50.525 1.00 20.40 129 ASN A CA 1
ATOM 815 C C . ASN A 1 105 ? 38.743 41.775 51.332 1.00 20.04 129 ASN A C 1
ATOM 816 O O . ASN A 1 105 ? 39.057 40.970 52.210 1.00 19.31 129 ASN A O 1
ATOM 821 N N . LYS A 1 106 ? 37.484 42.040 51.016 1.00 19.70 130 LYS A N 1
ATOM 822 C CA . LYS A 1 106 ? 36.365 41.399 51.696 1.00 20.49 130 LYS A CA 1
ATOM 823 C C . LYS A 1 106 ? 36.425 39.872 51.643 1.00 20.78 130 LYS A C 1
ATOM 824 O O . LYS A 1 106 ? 36.168 39.192 52.635 1.00 21.55 130 LYS A O 1
ATOM 830 N N . TYR A 1 107 ? 36.778 39.326 50.487 1.00 20.37 131 TYR A N 1
ATOM 831 C CA . TYR A 1 107 ? 36.814 37.882 50.359 1.00 21.46 131 TYR A CA 1
ATOM 832 C C . TYR A 1 107 ? 38.108 37.197 50.736 1.00 23.46 131 TYR A C 1
ATOM 833 O O . TYR A 1 107 ? 38.153 35.969 50.787 1.00 25.16 131 TYR A O 1
ATOM 842 N N . LEU A 1 108 ? 39.160 37.974 50.989 1.00 23.87 132 LEU A N 1
ATOM 843 C CA . LEU A 1 108 ? 40.438 37.397 51.404 1.00 26.11 132 LEU A CA 1
ATOM 844 C C . LEU A 1 108 ? 40.536 37.393 52.934 1.00 28.34 132 LEU A C 1
ATOM 845 O O . LEU A 1 108 ? 41.354 36.628 53.485 1.00 28.85 132 LEU A O 1
ATOM 850 N N . GLU B 1 3 ? 36.924 28.188 60.799 1.00 33.07 27 GLU B N 1
ATOM 851 C CA . GLU B 1 3 ? 36.784 29.290 59.799 1.00 31.48 27 GLU B CA 1
ATOM 852 C C . GLU B 1 3 ? 35.308 29.512 59.466 1.00 29.84 27 GLU B C 1
ATOM 853 O O . GLU B 1 3 ? 34.458 28.681 59.790 1.00 28.35 27 GLU B O 1
ATOM 859 N N . ASP B 1 4 ? 35.010 30.635 58.821 1.00 28.48 28 ASP B N 1
ATOM 860 C CA . ASP B 1 4 ? 33.634 30.974 58.458 1.00 27.17 28 ASP B CA 1
ATOM 861 C C . ASP B 1 4 ? 33.517 31.058 56.944 1.00 25.11 28 ASP B C 1
ATOM 862 O O . ASP B 1 4 ? 34.021 32.000 56.329 1.00 24.48 28 ASP B O 1
ATOM 867 N N . VAL B 1 5 ? 32.851 30.080 56.340 1.00 23.02 29 VAL B N 1
ATOM 868 C CA . VAL B 1 5 ? 32.704 30.087 54.893 1.00 19.44 29 VAL B CA 1
ATOM 869 C C . VAL B 1 5 ? 31.327 30.564 54.428 1.00 19.18 29 VAL B C 1
ATOM 870 O O . VAL B 1 5 ? 31.002 30.454 53.242 1.00 18.40 29 VAL B O 1
ATOM 874 N N . THR B 1 6 ? 30.519 31.084 55.349 1.00 15.98 30 THR B N 1
ATOM 875 C CA . THR B 1 6 ? 29.209 31.601 54.972 1.00 15.92 30 THR B CA 1
ATOM 876 C C . THR B 1 6 ? 29.418 32.855 54.118 1.00 16.76 30 THR B C 1
ATOM 877 O O . THR B 1 6 ? 30.496 33.477 54.137 1.00 15.72 30 THR B O 1
ATOM 881 N N . LEU B 1 7 ? 28.386 33.230 53.373 1.00 15.07 31 LEU B N 1
ATOM 882 C CA . LEU B 1 7 ? 28.488 34.379 52.485 1.00 15.18 31 LEU B CA 1
ATOM 883 C C . LEU B 1 7 ? 27.461 35.459 52.763 1.00 15.19 31 LEU B C 1
ATOM 884 O O . LEU B 1 7 ? 26.255 35.180 52.855 1.00 16.61 31 LEU B O 1
ATOM 889 N N . VAL B 1 8 ? 27.930 36.691 52.914 1.00 14.01 32 VAL B N 1
ATOM 890 C CA . VAL B 1 8 ? 26.999 37.783 53.126 1.00 14.98 32 VAL B CA 1
ATOM 891 C C . VAL B 1 8 ? 26.332 38.065 51.781 1.00 15.49 32 VAL B C 1
ATOM 892 O O . VAL B 1 8 ? 26.993 38.163 50.743 1.00 13.54 32 VAL B O 1
ATOM 896 N N . LEU B 1 9 ? 25.010 38.163 51.815 1.00 15.36 33 LEU B N 1
ATOM 897 C CA . LEU B 1 9 ? 24.206 38.422 50.630 1.00 16.25 33 LEU B CA 1
ATOM 898 C C . LEU B 1 9 ? 23.485 39.746 50.816 1.00 15.36 33 LEU B C 1
ATOM 899 O O . LEU B 1 9 ? 22.997 40.041 51.911 1.00 14.87 33 LEU B O 1
ATOM 904 N N . THR B 1 10 ? 23.412 40.535 49.752 1.00 15.65 34 THR B N 1
ATOM 905 C CA . THR B 1 10 ? 22.683 41.789 49.791 1.00 16.35 34 THR B CA 1
ATOM 906 C C . THR B 1 10 ? 21.962 41.857 48.461 1.00 17.42 34 THR B C 1
ATOM 907 O O . THR B 1 10 ? 22.086 40.953 47.636 1.00 17.03 34 THR B O 1
ATOM 911 N N . GLU B 1 11 ? 21.210 42.928 48.237 1.00 19.25 35 GLU B N 1
ATOM 912 C CA . GLU B 1 11 ? 20.482 43.068 46.979 1.00 18.39 35 GLU B CA 1
ATOM 913 C C . GLU B 1 11 ? 21.477 43.226 45.833 1.00 18.57 35 GLU B C 1
ATOM 914 O O . GLU B 1 11 ? 21.126 43.112 44.658 1.00 19.08 35 GLU B O 1
ATOM 920 N N . GLU B 1 12 ? 22.736 43.458 46.183 1.00 17.88 36 GLU B N 1
ATOM 921 C CA . GLU B 1 12 ? 23.777 43.615 45.176 1.00 18.80 36 GLU B CA 1
ATOM 922 C C . GLU B 1 12 ? 24.225 42.271 44.541 1.00 18.81 36 GLU B C 1
ATOM 923 O O . GLU B 1 12 ? 24.554 42.225 43.354 1.00 18.89 36 GLU B O 1
ATOM 929 N N . ASN B 1 13 ? 24.208 41.174 45.299 1.00 17.01 37 ASN B N 1
ATOM 930 C CA . ASN B 1 13 ? 24.638 39.877 44.729 1.00 15.58 37 ASN B CA 1
ATOM 931 C C . ASN B 1 13 ? 23.639 38.725 44.911 1.00 15.86 37 ASN B C 1
ATOM 932 O O . ASN B 1 13 ? 23.884 37.609 44.456 1.00 15.73 37 ASN B O 1
ATOM 937 N N . PHE B 1 14 ? 22.503 38.997 45.545 1.00 15.04 38 PHE B N 1
ATOM 938 C CA . PHE B 1 14 ? 21.503 37.959 45.787 1.00 15.07 38 PHE B CA 1
ATOM 939 C C . PHE B 1 14 ? 21.088 37.141 44.555 1.00 16.02 38 PHE B C 1
ATOM 940 O O . PHE B 1 14 ? 21.171 35.912 44.566 1.00 14.92 38 PHE B O 1
ATOM 948 N N . ASP B 1 15 ? 20.636 37.801 43.495 1.00 15.40 39 ASP B N 1
ATOM 949 C CA . ASP B 1 15 ? 20.191 37.050 42.320 1.00 16.63 39 ASP B CA 1
ATOM 950 C C . ASP B 1 15 ? 21.333 36.352 41.599 1.00 16.54 39 ASP B C 1
ATOM 951 O O . ASP B 1 15 ? 21.184 35.241 41.104 1.00 14.97 39 ASP B O 1
ATOM 956 N N . GLU B 1 16 ? 22.477 37.018 41.540 1.00 15.32 40 GLU B N 1
ATOM 957 C CA . GLU B 1 16 ? 23.635 36.443 40.887 1.00 16.51 40 GLU B CA 1
ATOM 958 C C . GLU B 1 16 ? 24.018 35.126 41.566 1.00 15.56 40 GLU B C 1
ATOM 959 O O 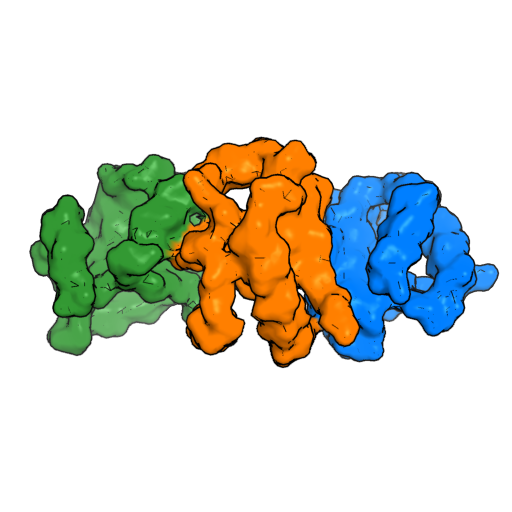. GLU B 1 16 ? 24.324 34.141 40.901 1.00 13.63 40 GLU B O 1
ATOM 965 N N . VAL B 1 17 ? 23.999 35.118 42.896 1.00 13.93 41 VAL B N 1
ATOM 966 C CA . VAL B 1 17 ? 24.363 33.925 43.650 1.00 13.12 41 VAL B CA 1
ATOM 967 C C . VAL B 1 17 ? 23.362 32.783 43.480 1.00 14.11 41 VAL B C 1
ATOM 968 O O . VAL B 1 17 ? 23.757 31.647 43.206 1.00 13.61 41 VAL B O 1
ATOM 972 N N . ILE B 1 18 ? 22.070 33.057 43.623 1.00 14.12 42 ILE B N 1
ATOM 973 C CA . ILE B 1 18 ? 21.119 31.966 43.482 1.00 15.99 42 ILE B CA 1
ATOM 974 C C . ILE B 1 18 ? 21.010 31.408 42.061 1.00 15.86 42 ILE B C 1
ATOM 975 O O . ILE B 1 18 ? 20.761 30.213 41.888 1.00 15.11 42 ILE B O 1
ATOM 980 N N . ARG B 1 19 ? 21.204 32.252 41.050 1.00 15.04 43 ARG B N 1
ATOM 981 C CA . ARG B 1 19 ? 21.104 31.785 39.667 1.00 16.74 43 ARG B CA 1
ATOM 982 C C . ARG B 1 19 ? 22.334 31.023 39.193 1.00 16.66 43 ARG B C 1
ATOM 983 O O . ARG B 1 19 ? 22.265 30.321 38.192 1.00 17.69 43 ARG B O 1
ATOM 991 N N . ASN B 1 20 ? 23.453 31.149 39.897 1.00 15.48 44 ASN B N 1
ATOM 992 C CA . ASN B 1 20 ? 24.690 30.491 39.461 1.00 16.03 44 ASN B CA 1
ATOM 993 C C . ASN B 1 20 ? 25.279 29.409 40.368 1.00 16.55 44 ASN B C 1
ATOM 994 O O . ASN B 1 20 ? 26.463 29.080 40.261 1.00 16.14 44 ASN B O 1
ATOM 999 N N . ASN B 1 21 ? 24.460 28.854 41.253 1.00 14.55 45 ASN B N 1
ATOM 1000 C CA . ASN B 1 21 ? 24.904 27.799 42.160 1.00 15.80 45 ASN B CA 1
ATOM 1001 C C . ASN B 1 21 ? 23.727 26.837 42.283 1.00 16.06 45 ASN B C 1
ATOM 1002 O O . ASN B 1 21 ? 22.576 27.283 42.345 1.00 15.25 45 ASN B O 1
ATOM 1007 N N . LYS B 1 22 ? 23.997 25.534 42.331 1.00 16.13 46 LYS B N 1
ATOM 1008 C CA . LYS B 1 22 ? 22.903 24.569 42.446 1.00 16.32 46 LYS B CA 1
ATOM 1009 C C . LYS B 1 22 ? 22.108 24.715 43.736 1.00 15.78 46 LYS B C 1
ATOM 1010 O O . LYS B 1 22 ? 20.883 24.781 43.720 1.00 14.81 46 LYS B O 1
ATOM 1016 N N . LEU B 1 23 ? 22.805 24.733 44.865 1.00 15.30 47 LEU B N 1
ATOM 1017 C CA . LEU B 1 23 ? 22.137 24.849 46.148 1.00 14.35 47 LEU B CA 1
ATOM 1018 C C . LEU B 1 23 ? 22.623 26.072 46.903 1.00 14.96 47 LEU B C 1
ATOM 1019 O O . LEU B 1 23 ? 23.825 26.245 47.138 1.00 14.14 47 LEU B O 1
ATOM 1024 N N . VAL B 1 24 ? 21.677 26.917 47.275 1.00 13.39 48 VAL B N 1
ATOM 1025 C CA . VAL B 1 24 ? 21.998 28.136 48.017 1.00 14.76 48 VAL B CA 1
ATOM 1026 C C . VAL B 1 24 ? 21.036 28.252 49.178 1.00 13.69 48 VAL B C 1
ATOM 1027 O O . VAL B 1 24 ? 19.816 28.222 48.989 1.00 14.00 48 VAL B O 1
ATOM 1031 N N . LEU B 1 25 ? 21.583 28.328 50.388 1.00 11.89 49 LEU B N 1
ATOM 1032 C CA . LEU B 1 25 ? 20.760 28.514 51.568 1.00 12.50 49 LEU B CA 1
ATOM 1033 C C . LEU B 1 25 ? 20.875 29.989 51.948 1.00 11.46 49 LEU B C 1
ATOM 1034 O O . LEU B 1 25 ? 21.901 30.616 51.716 1.00 12.22 49 LEU B O 1
ATOM 1039 N N . VAL B 1 26 ? 19.819 30.542 52.519 1.00 11.76 50 VAL B N 1
ATOM 1040 C CA . VAL B 1 26 ? 19.850 31.941 52.921 1.00 11.26 50 VAL B CA 1
ATOM 1041 C C . VAL B 1 26 ? 19.310 32.105 54.327 1.00 12.76 50 VAL B C 1
ATOM 1042 O O . VAL B 1 26 ? 18.096 32.011 54.552 1.00 12.48 50 VAL B O 1
ATOM 1046 N N . ASP B 1 27 ? 20.222 32.335 55.269 1.00 12.87 51 ASP B N 1
ATOM 1047 C CA . ASP B 1 27 ? 19.844 32.530 56.665 1.00 14.78 51 ASP B CA 1
ATOM 1048 C C . ASP B 1 27 ? 19.446 33.996 56.801 1.00 13.81 51 ASP B C 1
ATOM 1049 O O . ASP B 1 27 ? 20.301 34.890 56.753 1.00 15.29 51 ASP B O 1
ATOM 1054 N N . CYS B 1 28 ? 18.137 34.220 56.910 1.00 14.74 52 CYS B N 1
ATOM 1055 C CA . CYS B 1 28 ? 17.544 35.552 57.055 1.00 14.00 52 CYS B CA 1
ATOM 1056 C C . CYS B 1 28 ? 17.521 35.875 58.537 1.00 15.83 52 CYS B C 1
ATOM 1057 O O . CYS B 1 28 ? 16.830 35.210 59.306 1.00 16.08 52 CYS B O 1
ATOM 1060 N N . TRP B 1 29 ? 18.269 36.907 58.923 1.00 15.34 53 TRP B N 1
ATOM 1061 C CA . TRP B 1 29 ? 18.401 37.270 60.328 1.00 17.17 53 TRP B CA 1
ATOM 1062 C C . TRP B 1 29 ? 18.321 38.767 60.617 1.00 17.79 53 TRP B C 1
ATOM 1063 O O . TRP B 1 29 ? 18.322 39.587 59.701 1.00 18.26 53 TRP B O 1
ATOM 1074 N N . ALA B 1 30 ? 18.277 39.096 61.909 1.00 18.77 54 ALA B N 1
ATOM 1075 C CA . ALA B 1 30 ? 18.249 40.473 62.395 1.00 19.20 54 ALA B CA 1
ATOM 1076 C C . ALA B 1 30 ? 19.058 40.528 63.692 1.00 20.97 54 ALA B C 1
ATOM 1077 O O . ALA B 1 30 ? 19.149 39.538 64.418 1.00 18.63 54 ALA B O 1
ATOM 1079 N N . GLU B 1 31 ? 19.628 41.696 63.979 1.00 23.35 55 GLU B N 1
ATOM 1080 C CA . GLU B 1 31 ? 20.446 41.903 65.171 1.00 26.91 55 GLU B CA 1
ATOM 1081 C C . GLU B 1 31 ? 19.751 41.746 66.519 1.00 28.24 55 GLU B C 1
ATOM 1082 O O . GLU B 1 31 ? 20.360 41.245 67.468 1.00 31.17 55 GLU B O 1
ATOM 1088 N N . TRP B 1 32 ? 18.493 42.163 66.626 1.00 25.79 56 TRP B N 1
ATOM 1089 C CA . TRP B 1 32 ? 17.794 42.045 67.911 1.00 25.44 56 TRP B CA 1
ATOM 1090 C C . TRP B 1 32 ? 17.032 40.735 68.018 1.00 25.42 56 TRP B C 1
ATOM 1091 O O . TRP B 1 32 ? 15.969 40.682 68.633 1.00 23.91 56 TRP B O 1
ATOM 1102 N N . CYS B 1 33 ? 17.589 39.685 67.426 1.00 25.52 57 CYS B N 1
ATOM 1103 C CA . CYS B 1 33 ? 16.954 38.380 67.410 1.00 25.38 57 CYS B CA 1
ATOM 1104 C C . CYS B 1 33 ? 17.843 37.346 68.115 1.00 25.30 57 CYS B C 1
ATOM 1105 O O . CYS B 1 33 ? 18.868 36.913 67.589 1.00 24.26 57 CYS B O 1
ATOM 1108 N N . ALA B 1 34 ? 17.453 36.975 69.333 1.00 25.23 58 ALA B N 1
ATOM 1109 C CA . ALA B 1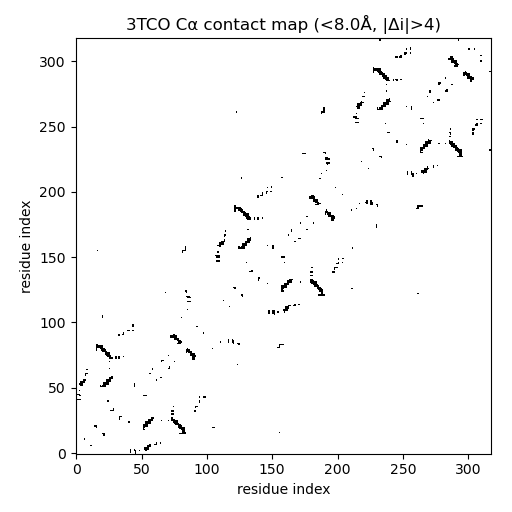 34 ? 18.221 36.018 70.124 1.00 23.90 58 ALA B CA 1
ATOM 1110 C C . ALA B 1 34 ? 18.376 34.664 69.423 1.00 21.48 58 ALA B C 1
ATOM 1111 O O . ALA B 1 34 ? 19.476 34.125 69.348 1.00 20.66 58 ALA B O 1
ATOM 1113 N N . PRO B 1 35 ? 17.272 34.099 68.915 1.00 20.15 59 PRO B N 1
ATOM 1114 C CA . PRO B 1 35 ? 17.335 32.806 68.224 1.00 19.90 59 PRO B CA 1
ATOM 1115 C C . PRO B 1 35 ? 18.303 32.858 67.044 1.00 20.85 59 PRO B C 1
ATOM 1116 O O . PRO B 1 35 ? 19.009 31.882 66.762 1.00 18.87 59 PRO B O 1
ATOM 1120 N N . CYS B 1 36 ? 18.333 34.000 66.356 1.00 19.32 60 CYS B N 1
ATOM 1121 C CA . CYS B 1 36 ? 19.240 34.157 65.218 1.00 21.56 60 CYS B CA 1
ATOM 1122 C C . CYS B 1 36 ? 20.664 33.985 65.710 1.00 21.08 60 CYS B C 1
ATOM 1123 O O . CYS B 1 36 ? 21.494 33.359 65.057 1.00 21.23 60 CYS B O 1
ATOM 1126 N N . HIS B 1 37 ? 20.944 34.573 66.863 1.00 21.98 61 HIS B N 1
ATOM 1127 C CA . HIS B 1 37 ? 22.271 34.497 67.450 1.00 23.63 61 HIS B CA 1
ATOM 1128 C C . HIS B 1 37 ? 22.615 33.053 67.828 1.00 22.27 61 HIS B C 1
ATOM 1129 O O . HIS B 1 37 ? 23.745 32.601 67.646 1.00 22.20 61 HIS B O 1
ATOM 1136 N N . LEU B 1 38 ? 21.646 32.320 68.352 1.00 22.22 62 LEU B N 1
ATOM 1137 C CA . LEU B 1 38 ? 21.920 30.933 68.715 1.00 22.25 62 LEU B CA 1
ATOM 1138 C C . LEU B 1 38 ? 22.140 30.050 67.490 1.00 21.12 62 LEU B C 1
ATOM 1139 O O . LEU B 1 38 ? 22.912 29.095 67.529 1.00 18.91 62 LEU B O 1
ATOM 1144 N N . TYR B 1 39 ? 21.444 30.375 66.409 1.00 19.51 63 TYR B N 1
ATOM 1145 C CA . TYR B 1 39 ? 21.519 29.615 65.163 1.00 19.32 63 TYR B CA 1
ATOM 1146 C C . TYR B 1 39 ? 22.826 29.863 64.403 1.00 19.51 63 TYR B C 1
ATOM 1147 O O . TYR B 1 39 ? 23.363 28.970 63.743 1.00 18.81 63 TYR B O 1
ATOM 1156 N N . GLU B 1 40 ? 23.348 31.074 64.517 1.00 18.80 64 GLU B N 1
ATOM 1157 C CA . GLU B 1 40 ? 24.567 31.445 63.812 1.00 20.76 64 GLU B CA 1
ATOM 1158 C C . GLU B 1 40 ? 25.692 30.399 63.839 1.00 20.15 64 GLU B C 1
ATOM 1159 O O . GLU B 1 40 ? 26.176 29.976 62.795 1.00 18.04 64 GLU B O 1
ATOM 1165 N N . PRO B 1 41 ? 26.119 29.960 65.034 1.00 20.19 65 PRO B N 1
ATOM 1166 C CA . PRO B 1 41 ? 27.194 28.961 65.061 1.00 19.98 65 PRO B CA 1
ATOM 1167 C C . PRO B 1 41 ? 26.838 27.611 64.421 1.00 18.91 65 PRO B C 1
ATOM 1168 O O . PRO B 1 41 ? 27.715 26.918 63.892 1.00 17.74 65 PRO B O 1
ATOM 1172 N N . ILE B 1 42 ? 25.561 27.238 64.473 1.00 17.61 66 ILE B N 1
ATOM 1173 C CA . ILE B 1 42 ? 25.112 25.985 63.872 1.00 17.36 66 ILE B CA 1
ATOM 1174 C C . ILE B 1 42 ? 25.189 26.110 62.340 1.00 17.64 66 ILE B C 1
ATOM 1175 O O . ILE B 1 42 ? 25.690 25.215 61.646 1.00 15.65 66 ILE B O 1
ATOM 1180 N N . TYR B 1 43 ? 24.680 27.232 61.836 1.00 16.19 67 TYR B N 1
ATOM 1181 C CA . TYR B 1 43 ? 24.673 27.515 60.404 1.00 15.82 67 TYR B CA 1
ATOM 1182 C C . TYR B 1 43 ? 26.102 27.523 59.882 1.00 16.18 67 TYR B C 1
ATOM 1183 O O . TYR B 1 43 ? 26.396 26.950 58.834 1.00 15.30 67 TYR B O 1
ATOM 1192 N N . LYS B 1 44 ? 26.997 28.164 60.627 1.00 15.20 68 LYS B N 1
ATOM 1193 C CA . LYS B 1 44 ? 28.402 28.229 60.236 1.00 16.79 68 LYS B CA 1
ATOM 1194 C C . LYS B 1 44 ? 29.093 26.854 60.247 1.00 15.33 68 LYS B C 1
ATOM 1195 O O . LYS B 1 44 ? 29.916 26.557 59.380 1.00 14.65 68 LYS B O 1
ATOM 1201 N N . LYS B 1 45 ? 28.732 26.009 61.206 1.00 16.01 69 LYS B N 1
ATOM 1202 C CA . LYS B 1 45 ? 29.334 24.681 61.320 1.00 15.96 69 LYS B CA 1
ATOM 1203 C C . LYS B 1 45 ? 28.958 23.811 60.129 1.00 14.62 69 LYS B C 1
ATOM 1204 O O . LYS B 1 45 ? 29.817 23.148 59.562 1.00 14.18 69 LYS B O 1
ATOM 1210 N N . VAL B 1 46 ? 27.679 23.824 59.751 1.00 12.59 70 VAL B N 1
ATOM 1211 C CA . VAL B 1 46 ? 27.216 23.041 58.610 1.00 14.10 70 VAL B CA 1
ATOM 1212 C C . VAL B 1 46 ? 27.797 23.604 57.313 1.00 13.69 70 VAL B C 1
ATOM 1213 O O . VAL B 1 46 ? 28.144 22.847 56.404 1.00 12.70 70 VAL B O 1
ATOM 1217 N N . ALA B 1 47 ? 27.921 24.929 57.225 1.00 13.48 71 ALA B N 1
ATOM 1218 C CA . ALA B 1 47 ? 28.499 25.528 56.023 1.00 13.65 71 ALA B CA 1
ATOM 1219 C C . ALA B 1 47 ? 29.934 25.029 55.822 1.00 14.20 71 ALA B C 1
ATOM 1220 O O . ALA B 1 47 ? 30.366 24.808 54.691 1.00 13.41 71 ALA B O 1
ATOM 1222 N N . GLU B 1 48 ? 30.673 24.870 56.918 1.00 14.43 72 GLU B N 1
ATOM 1223 C CA . GLU B 1 48 ? 32.048 24.370 56.836 1.00 16.54 72 GLU B CA 1
ATOM 1224 C C . GLU B 1 48 ? 32.032 22.901 56.372 1.00 15.87 72 GLU B C 1
ATOM 1225 O O . GLU B 1 48 ? 32.828 22.495 55.532 1.00 14.51 72 GLU B O 1
ATOM 1231 N N . LYS B 1 49 ? 31.116 22.108 56.914 1.00 15.14 73 LYS B N 1
ATOM 1232 C CA . LYS B 1 49 ? 31.034 20.707 56.511 1.00 15.65 73 LYS B CA 1
ATOM 1233 C C . LYS B 1 49 ? 30.832 20.627 54.996 1.00 15.71 73 LYS B C 1
ATOM 1234 O O . LYS B 1 49 ? 31.449 19.796 54.330 1.00 15.23 73 LYS B O 1
ATOM 1240 N N . TYR B 1 50 ? 29.992 21.509 54.452 1.00 14.44 74 TYR B N 1
ATOM 1241 C CA . TYR B 1 50 ? 29.725 21.521 53.021 1.00 13.98 74 TYR B CA 1
ATOM 1242 C C . TYR B 1 50 ? 30.502 22.568 52.225 1.00 16.25 74 TYR B C 1
ATOM 1243 O O . TYR B 1 50 ? 30.046 23.031 51.176 1.00 14.59 74 TYR B O 1
ATOM 1252 N N . LYS B 1 51 ? 31.684 22.924 52.718 1.00 16.26 75 LYS B N 1
ATOM 1253 C CA . LYS B 1 51 ? 32.523 23.909 52.060 1.00 16.67 75 LYS B CA 1
ATOM 1254 C C . LYS B 1 51 ? 32.707 23.561 50.587 1.00 17.32 75 LYS B C 1
ATOM 1255 O O . LYS B 1 51 ? 32.993 22.407 50.251 1.00 17.13 75 LYS B O 1
ATOM 1261 N N . GLY B 1 52 ? 32.533 24.555 49.719 1.00 15.68 76 GLY B N 1
ATOM 1262 C CA . GLY B 1 52 ? 32.689 24.355 48.287 1.00 15.77 76 GLY B CA 1
ATOM 1263 C C . GLY B 1 52 ? 31.604 23.554 47.572 1.00 17.23 76 GLY B C 1
ATOM 1264 O O . GLY B 1 52 ? 31.647 23.439 46.338 1.00 16.68 76 GLY B O 1
ATOM 1265 N N . LYS B 1 53 ? 30.632 23.022 48.323 1.00 16.51 77 LYS B N 1
ATOM 1266 C CA . LYS B 1 53 ? 29.556 22.200 47.753 1.00 16.73 77 LYS B CA 1
ATOM 1267 C C . LYS B 1 53 ? 28.194 22.879 47.660 1.00 15.22 77 LYS B C 1
ATOM 1268 O O . LYS B 1 53 ? 27.382 22.554 46.799 1.00 14.68 77 LYS B O 1
ATOM 1274 N N . ALA B 1 54 ? 27.939 23.806 48.568 1.00 13.87 78 ALA B N 1
ATOM 1275 C CA . ALA B 1 54 ? 26.689 24.541 48.582 1.00 14.38 78 ALA B CA 1
ATOM 1276 C C . ALA B 1 54 ? 27.035 25.899 49.172 1.00 13.11 78 ALA B C 1
ATOM 1277 O O . ALA B 1 54 ? 27.982 26.009 49.947 1.00 14.03 78 ALA B O 1
ATOM 1279 N N . VAL B 1 55 ? 26.286 26.930 48.809 1.00 14.00 79 VAL B N 1
ATOM 1280 C CA . VAL B 1 55 ? 26.556 28.266 49.326 1.00 12.43 79 VAL B CA 1
ATOM 1281 C C . VAL B 1 55 ? 25.661 28.526 50.523 1.00 13.73 79 VAL B C 1
ATOM 1282 O O . VAL B 1 55 ? 24.439 28.332 50.462 1.00 12.99 79 VAL B O 1
ATOM 1286 N N . PHE B 1 56 ? 26.267 28.934 51.631 1.00 11.33 80 PHE B N 1
ATOM 1287 C CA . PHE B 1 56 ? 25.496 29.229 52.816 1.00 12.14 80 PHE B CA 1
ATOM 1288 C C . PHE B 1 56 ? 25.494 30.731 53.006 1.00 13.22 80 PHE B C 1
ATOM 1289 O O . PHE B 1 56 ? 26.398 31.294 53.615 1.00 12.96 80 PHE B O 1
ATOM 1297 N N . GLY B 1 57 ? 24.474 31.370 52.443 1.00 13.98 81 GLY B N 1
ATOM 1298 C CA . GLY B 1 57 ? 24.354 32.810 52.539 1.00 12.93 81 GLY B CA 1
ATOM 1299 C C . GLY B 1 57 ? 23.680 33.289 53.809 1.00 14.95 81 GLY B C 1
ATOM 1300 O O . GLY B 1 57 ? 22.960 32.540 54.476 1.00 16.72 81 GLY B O 1
ATOM 1301 N N . ARG B 1 58 ? 23.927 34.552 54.143 1.00 14.90 82 ARG B N 1
ATOM 1302 C CA . ARG B 1 58 ? 23.325 35.173 55.309 1.00 15.57 82 ARG B CA 1
ATOM 1303 C C . ARG B 1 58 ? 22.750 36.491 54.804 1.00 16.14 82 ARG B C 1
ATOM 1304 O O . ARG B 1 58 ? 23.423 37.251 54.109 1.00 14.62 82 ARG B O 1
ATOM 1312 N N . LEU B 1 59 ? 21.501 36.754 55.156 1.00 16.88 83 LEU B N 1
ATOM 1313 C CA . LEU B 1 59 ? 20.827 37.960 54.698 1.00 15.51 83 LEU B CA 1
ATOM 1314 C C . LEU B 1 59 ? 20.239 38.736 55.875 1.00 15.11 83 LEU B C 1
ATOM 1315 O O . LEU B 1 59 ? 19.293 38.273 56.521 1.00 12.61 83 LEU B O 1
ATOM 1320 N N . ASN B 1 60 ? 20.810 39.901 56.165 1.00 12.49 84 ASN B N 1
ATOM 1321 C CA . ASN B 1 60 ? 20.290 40.716 57.256 1.00 13.93 84 ASN B CA 1
ATOM 1322 C C . ASN B 1 60 ? 19.026 41.371 56.715 1.00 12.15 84 ASN B C 1
ATOM 1323 O O . ASN B 1 60 ? 19.103 42.211 55.813 1.00 12.80 84 ASN B O 1
ATOM 1328 N N . VAL B 1 61 ? 17.872 40.980 57.249 1.00 11.55 85 VAL B N 1
ATOM 1329 C CA . VAL B 1 61 ? 16.602 41.521 56.769 1.00 14.33 85 VAL B CA 1
ATOM 1330 C C . VAL B 1 61 ? 16.403 43.012 57.017 1.00 15.27 85 VAL B C 1
ATOM 1331 O O . VAL B 1 61 ? 15.619 43.645 56.308 1.00 15.61 85 VAL B O 1
ATOM 1335 N N . ASP B 1 62 ? 17.082 43.578 58.015 1.00 15.94 86 ASP B N 1
ATOM 1336 C CA . ASP B 1 62 ? 16.954 45.022 58.281 1.00 17.78 86 ASP B CA 1
ATOM 1337 C C . ASP B 1 62 ? 17.667 45.822 57.180 1.00 17.83 86 ASP B C 1
ATOM 1338 O O . ASP B 1 62 ? 17.316 46.983 56.914 1.00 16.83 86 ASP B O 1
ATOM 1343 N N . GLU B 1 63 ? 18.669 45.208 56.548 1.00 17.43 87 GLU B N 1
ATOM 1344 C CA . GLU B 1 63 ? 19.446 45.890 55.500 1.00 18.86 87 GLU B CA 1
ATOM 1345 C C . GLU B 1 63 ? 19.056 45.503 54.071 1.00 18.79 87 GLU B C 1
ATOM 1346 O O . GLU B 1 63 ? 19.552 46.084 53.099 1.00 18.36 87 GLU B O 1
ATOM 1352 N N . ASN B 1 64 ? 18.148 44.542 53.956 1.00 17.08 88 ASN B N 1
ATOM 1353 C CA . ASN B 1 64 ? 17.693 44.040 52.662 1.00 18.36 88 ASN B CA 1
ATOM 1354 C C . ASN B 1 64 ? 16.197 43.819 52.775 1.00 17.65 88 ASN B C 1
ATOM 1355 O O . ASN B 1 64 ? 15.689 42.726 52.543 1.00 17.63 88 ASN B O 1
ATOM 1360 N N . GLN B 1 65 ? 15.508 44.887 53.151 1.00 18.49 89 GLN B N 1
ATOM 1361 C CA . GLN B 1 65 ? 14.079 44.879 53.378 1.00 17.16 89 GLN B CA 1
ATOM 1362 C C . GLN B 1 65 ? 13.244 44.342 52.226 1.00 17.45 89 GLN B C 1
ATOM 1363 O O . GLN B 1 65 ? 12.327 43.547 52.446 1.00 18.13 89 GLN B O 1
ATOM 1369 N N . LYS B 1 66 ? 13.557 44.762 51.007 1.00 17.98 90 LYS B N 1
ATOM 1370 C CA . LYS B 1 66 ? 12.808 44.304 49.842 1.00 19.58 90 LYS B CA 1
ATOM 1371 C C . LYS B 1 66 ? 12.865 42.779 49.647 1.00 19.05 90 LYS B C 1
ATOM 1372 O O . LYS B 1 66 ? 11.881 42.167 49.244 1.00 19.81 90 LYS B O 1
ATOM 1378 N N . ILE B 1 67 ? 14.010 42.163 49.917 1.00 16.71 91 ILE B N 1
ATOM 1379 C CA . ILE B 1 67 ? 14.116 40.721 49.704 1.00 16.96 91 ILE B CA 1
ATOM 1380 C C . ILE B 1 67 ? 13.233 39.970 50.698 1.00 17.85 91 ILE B C 1
ATOM 1381 O O . ILE B 1 67 ? 12.610 38.966 50.359 1.00 19.04 91 ILE B O 1
ATOM 1386 N N . ALA B 1 68 ? 13.153 40.489 51.918 1.00 18.86 92 ALA B N 1
ATOM 1387 C CA . ALA B 1 68 ? 12.320 39.892 52.952 1.00 19.59 92 ALA B CA 1
ATOM 1388 C C . ALA B 1 68 ? 10.859 39.937 52.495 1.00 19.61 92 ALA B C 1
ATOM 1389 O O . ALA B 1 68 ? 10.078 39.014 52.737 1.00 20.23 92 ALA B O 1
ATOM 1391 N N . ASP B 1 69 ? 10.496 41.020 51.830 1.00 20.29 93 ASP B N 1
ATOM 1392 C CA . ASP B 1 69 ? 9.135 41.169 51.341 1.00 21.90 93 ASP B CA 1
ATOM 1393 C C . ASP B 1 69 ? 8.894 40.248 50.144 1.00 21.59 93 ASP B C 1
ATOM 1394 O O . ASP B 1 69 ? 7.844 39.626 50.043 1.00 20.05 93 ASP B O 1
ATOM 1399 N N . LYS B 1 70 ? 9.875 40.180 49.244 1.00 21.56 94 LYS B N 1
ATOM 1400 C CA . LYS B 1 70 ? 9.778 39.350 48.041 1.00 20.67 94 LYS B CA 1
ATOM 1401 C C . LYS B 1 70 ? 9.525 37.881 48.354 1.00 21.19 94 LYS B C 1
ATOM 1402 O O . LYS B 1 70 ? 8.715 37.238 47.679 1.00 22.18 94 LYS B O 1
ATOM 1408 N N . TYR B 1 71 ? 10.226 37.340 49.350 1.00 17.10 95 TYR B N 1
ATOM 1409 C CA . TYR B 1 71 ? 10.031 35.940 49.711 1.00 18.85 95 TYR B CA 1
ATOM 1410 C C . TYR B 1 71 ? 9.152 35.721 50.942 1.00 19.15 95 TYR B C 1
ATOM 1411 O O . TYR B 1 71 ? 9.231 34.680 51.591 1.00 18.22 95 TYR B O 1
ATOM 1420 N N . SER B 1 72 ? 8.313 36.711 51.234 1.00 19.14 96 SER B N 1
ATOM 1421 C CA . SER B 1 72 ? 7.375 36.674 52.349 1.00 21.79 96 SER B CA 1
ATOM 1422 C C . SER B 1 72 ? 7.919 36.093 53.638 1.00 22.82 96 SER B C 1
ATOM 1423 O O . SER B 1 72 ? 7.329 35.168 54.199 1.00 23.63 96 SER B O 1
ATOM 1426 N N . VAL B 1 73 ? 9.044 36.631 54.104 1.00 21.77 97 VAL B N 1
ATOM 1427 C CA . VAL B 1 73 ? 9.645 36.173 55.348 1.00 21.50 97 VAL B CA 1
ATOM 1428 C C . VAL B 1 73 ? 8.721 36.637 56.475 1.00 21.27 97 VAL B C 1
ATOM 1429 O O . VAL B 1 73 ? 8.492 37.839 56.652 1.00 20.41 97 VAL B O 1
ATOM 1433 N N . LEU B 1 74 ? 8.194 35.678 57.231 1.00 22.53 98 LEU B N 1
ATOM 1434 C CA . LEU B 1 74 ? 7.251 35.971 58.308 1.00 23.38 98 LEU B CA 1
ATOM 1435 C C . LEU B 1 74 ? 7.780 35.785 59.731 1.00 23.05 98 LEU B C 1
ATOM 1436 O O . LEU B 1 74 ? 7.123 36.167 60.699 1.00 23.03 98 LEU B O 1
ATOM 1441 N N . ASN B 1 75 ? 8.960 35.194 59.854 1.00 23.04 99 ASN B N 1
ATOM 1442 C CA . ASN B 1 75 ? 9.578 34.968 61.153 1.00 24.23 99 ASN B CA 1
ATOM 1443 C C . ASN B 1 75 ? 11.067 34.913 60.915 1.00 23.02 99 ASN B C 1
ATOM 1444 O O . ASN B 1 75 ? 11.500 34.660 59.794 1.00 22.87 99 ASN B O 1
ATOM 1449 N N . ILE B 1 76 ? 11.845 35.157 61.963 1.00 21.11 100 ILE B N 1
ATOM 1450 C CA . ILE B 1 76 ? 13.294 35.083 61.874 1.00 20.02 100 ILE B CA 1
ATOM 1451 C C . ILE B 1 76 ? 13.831 34.371 63.116 1.00 20.82 100 ILE B C 1
ATOM 1452 O O . ILE B 1 76 ? 13.282 34.498 64.208 1.00 20.00 100 ILE B O 1
ATOM 1457 N N . PRO B 1 77 ? 14.900 33.585 62.948 1.00 20.47 101 PRO B N 1
ATOM 1458 C CA . PRO B 1 77 ? 15.521 33.415 61.639 1.00 19.85 101 PRO B CA 1
ATOM 1459 C C . PRO B 1 77 ? 14.704 32.476 60.753 1.00 20.57 101 PRO B C 1
ATOM 1460 O O . PRO B 1 77 ? 13.906 31.673 61.252 1.00 19.73 101 PRO B O 1
ATOM 1464 N N . THR B 1 78 ? 14.875 32.622 59.441 1.00 17.31 102 THR B N 1
ATOM 1465 C CA . THR B 1 78 ? 14.232 31.752 58.455 1.00 18.78 102 THR B CA 1
ATOM 1466 C C . THR B 1 78 ? 15.343 31.407 57.465 1.00 17.41 102 THR B C 1
ATOM 1467 O O . THR B 1 78 ? 16.051 32.291 57.001 1.00 16.64 102 THR B O 1
ATOM 1471 N N . THR B 1 79 ? 15.505 30.130 57.158 1.00 17.03 103 THR B N 1
ATOM 1472 C CA . THR B 1 79 ? 16.540 29.738 56.223 1.00 15.86 103 THR B CA 1
ATOM 1473 C C . THR B 1 79 ? 15.886 29.365 54.895 1.00 16.64 103 THR B C 1
ATOM 1474 O O . THR B 1 79 ? 15.269 28.314 54.778 1.00 15.73 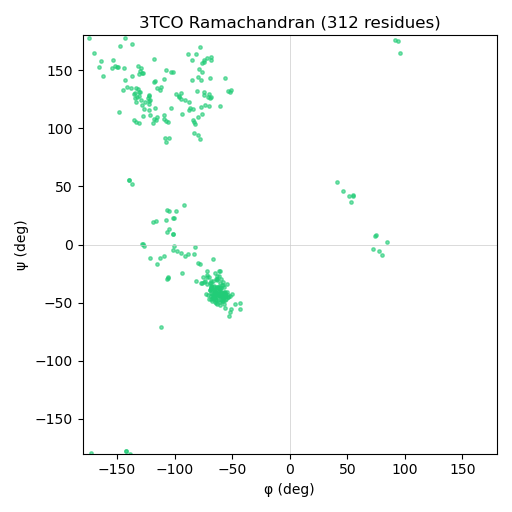103 THR B O 1
ATOM 1478 N N . LEU B 1 80 ? 16.002 30.241 53.899 1.00 15.29 104 LEU B N 1
ATOM 1479 C CA . LEU B 1 80 ? 15.417 29.954 52.591 1.00 15.13 104 LEU B CA 1
ATOM 1480 C C . LEU B 1 80 ? 16.308 28.967 51.863 1.00 16.05 104 LEU B C 1
ATOM 1481 O O . LEU B 1 80 ? 17.533 29.055 51.953 1.00 15.62 104 LEU B O 1
ATOM 1486 N N . ILE B 1 81 ? 15.695 28.028 51.143 1.00 15.65 105 ILE B N 1
ATOM 1487 C CA . ILE B 1 81 ? 16.454 27.035 50.392 1.00 14.55 105 ILE B CA 1
ATOM 1488 C C . ILE B 1 81 ? 16.176 27.196 48.902 1.00 14.82 105 ILE B C 1
ATOM 1489 O O . ILE B 1 81 ? 15.033 27.035 48.465 1.00 14.71 105 ILE B O 1
ATOM 1494 N N . PHE B 1 82 ? 17.209 27.518 48.133 1.00 13.41 106 PHE B N 1
ATOM 1495 C CA . PHE B 1 82 ? 17.072 27.660 46.686 1.00 14.45 106 PHE B CA 1
ATOM 1496 C C . PHE B 1 82 ? 17.841 26.532 45.990 1.00 15.36 106 PHE B C 1
ATOM 1497 O O . PHE B 1 82 ? 18.975 26.200 46.368 1.00 13.99 106 PHE B O 1
ATOM 1505 N N . VAL B 1 83 ? 17.214 25.928 44.986 1.00 13.85 107 VAL B N 1
ATOM 1506 C CA . VAL B 1 83 ? 17.868 24.890 44.210 1.00 15.18 107 VAL B CA 1
ATOM 1507 C C . VAL B 1 83 ? 17.630 25.286 42.756 1.00 14.98 107 VAL B C 1
ATOM 1508 O O . VAL B 1 83 ? 16.490 25.563 42.353 1.00 13.34 107 VAL B O 1
ATOM 1512 N N . ASN B 1 84 ? 18.720 25.343 41.998 1.00 15.31 108 ASN B N 1
ATOM 1513 C CA . ASN B 1 84 ? 18.691 25.746 40.597 1.00 18.18 108 ASN B CA 1
ATOM 1514 C C . ASN B 1 84 ? 17.999 27.081 40.376 1.00 19.43 108 ASN B C 1
ATOM 1515 O O . ASN B 1 84 ? 17.296 27.276 39.374 1.00 20.83 108 ASN B O 1
ATOM 1520 N N . GLY B 1 85 ? 18.202 27.992 41.329 1.00 18.04 109 GLY B N 1
ATOM 1521 C CA . GLY B 1 85 ? 17.660 29.344 41.228 1.00 18.55 109 GLY B CA 1
ATOM 1522 C C . GLY B 1 85 ? 16.234 29.636 41.658 1.00 17.89 109 GLY B C 1
ATOM 1523 O O . GLY B 1 85 ? 15.781 30.776 41.561 1.00 18.79 109 GLY B O 1
ATOM 1524 N N . GLN B 1 86 ? 15.529 28.630 42.155 1.00 17.54 110 GLN B N 1
ATOM 1525 C CA . GLN B 1 86 ? 14.143 28.815 42.558 1.00 17.85 110 GLN B CA 1
ATOM 1526 C C . GLN B 1 86 ? 13.940 28.318 43.989 1.00 16.67 110 GLN B C 1
ATOM 1527 O O . GLN B 1 86 ? 14.611 27.382 44.411 1.00 18.06 110 GLN B O 1
ATOM 1533 N N . LEU B 1 87 ? 13.029 28.947 44.734 1.00 16.91 111 LEU B N 1
ATOM 1534 C CA . LEU B 1 87 ? 12.763 28.541 46.123 1.00 17.12 111 LEU B CA 1
ATOM 1535 C C . LEU B 1 87 ? 12.071 27.180 46.182 1.00 17.91 111 LEU B C 1
ATOM 1536 O O . LEU B 1 87 ? 11.017 26.986 45.577 1.00 20.01 111 LEU B O 1
ATOM 1541 N N . VAL B 1 88 ? 12.642 26.248 46.938 1.00 16.11 112 VAL B N 1
ATOM 1542 C CA . VAL B 1 88 ? 12.070 24.904 47.038 1.00 16.84 112 VAL B CA 1
ATOM 1543 C C . VAL B 1 88 ? 11.709 24.481 48.451 1.00 15.97 112 VAL B C 1
ATOM 1544 O O . VAL B 1 88 ? 11.040 23.468 48.639 1.00 14.58 112 VAL B O 1
ATOM 1548 N N . ASP B 1 89 ? 12.151 25.251 49.440 1.00 15.84 113 ASP B N 1
ATOM 1549 C CA . ASP B 1 89 ? 11.885 24.902 50.830 1.00 16.62 113 ASP B CA 1
ATOM 1550 C C . ASP B 1 89 ? 12.382 26.013 51.738 1.00 18.85 113 ASP B C 1
ATOM 1551 O O . ASP B 1 89 ? 12.945 27.011 51.279 1.00 16.71 113 ASP B O 1
ATOM 1556 N N . SER B 1 90 ? 12.161 25.829 53.034 1.00 20.93 114 SER B N 1
ATOM 1557 C CA . SER B 1 90 ? 12.608 26.785 54.035 1.00 22.75 114 SER B CA 1
ATOM 1558 C C . SER B 1 90 ? 12.571 26.111 55.401 1.00 23.91 114 SER B C 1
ATOM 1559 O O . SER B 1 90 ? 11.870 25.109 55.602 1.00 24.99 114 SER B O 1
ATOM 1562 N N . LEU B 1 91 ? 13.345 26.657 56.329 1.00 24.05 115 LEU B N 1
ATOM 1563 C CA . LEU B 1 91 ? 13.397 26.157 57.689 1.00 24.81 115 LEU B CA 1
ATOM 1564 C C . LEU B 1 91 ? 13.154 27.394 58.549 1.00 25.73 115 LEU B C 1
ATOM 1565 O O . LEU B 1 91 ? 13.894 28.373 58.470 1.00 24.53 115 LEU B O 1
ATOM 1570 N N . VAL B 1 92 ? 12.096 27.356 59.349 1.00 26.76 116 VAL B N 1
ATOM 1571 C CA . VAL B 1 92 ? 11.742 28.487 60.198 1.00 26.82 116 VAL B CA 1
ATOM 1572 C C . VAL B 1 92 ? 12.241 28.292 61.631 1.00 26.41 116 VAL B C 1
ATOM 1573 O O . VAL B 1 92 ? 12.020 27.248 62.231 1.00 27.06 116 VAL B O 1
ATOM 1577 N N . GLY B 1 93 ? 12.930 29.297 62.161 1.00 25.54 117 GLY B N 1
ATOM 1578 C CA . GLY B 1 93 ? 13.440 29.225 63.519 1.00 24.00 117 GLY B C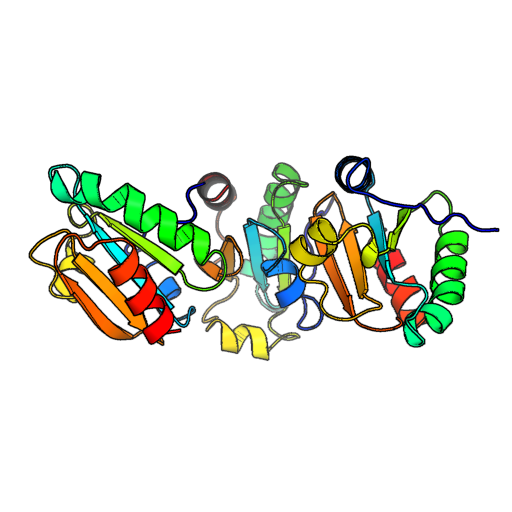A 1
ATOM 1579 C C . GLY B 1 93 ? 14.864 28.720 63.611 1.00 23.92 117 GLY B C 1
ATOM 1580 O O . GLY B 1 93 ? 15.471 28.329 62.606 1.00 22.67 117 GLY B O 1
ATOM 1581 N N . ALA B 1 94 ? 15.414 28.724 64.819 1.00 24.51 118 ALA B N 1
ATOM 1582 C CA . ALA B 1 94 ? 16.777 28.251 65.018 1.00 24.70 118 ALA B CA 1
ATOM 1583 C C . ALA B 1 94 ? 16.761 26.727 65.013 1.00 26.70 118 ALA B C 1
ATOM 1584 O O . ALA B 1 94 ? 16.600 26.102 66.065 1.00 27.38 118 ALA B O 1
ATOM 1586 N N . VAL B 1 95 ? 16.935 26.131 63.836 1.00 26.27 119 VAL B N 1
ATOM 1587 C CA . VAL B 1 95 ? 16.923 24.675 63.727 1.00 27.31 119 VAL B CA 1
ATOM 1588 C C . VAL B 1 95 ? 18.237 24.058 64.171 1.00 26.45 119 VAL B C 1
ATOM 1589 O O . VAL B 1 95 ? 19.297 24.671 64.058 1.00 26.04 119 VAL B O 1
ATOM 1593 N N . ASP B 1 96 ? 18.155 22.834 64.676 1.00 25.79 120 ASP B N 1
ATOM 1594 C CA . ASP B 1 96 ? 19.324 22.105 65.153 1.00 25.06 120 ASP B CA 1
ATOM 1595 C C . ASP B 1 96 ? 20.242 21.716 63.990 1.00 23.09 120 ASP B C 1
ATOM 1596 O O . ASP B 1 96 ? 19.813 21.647 62.845 1.00 23.53 120 ASP B O 1
ATOM 1601 N N . GLU B 1 97 ? 21.501 21.450 64.299 1.00 21.18 121 GLU B N 1
ATOM 1602 C CA . GLU B 1 97 ? 22.488 21.070 63.299 1.00 21.95 121 GLU B CA 1
ATOM 1603 C C . GLU B 1 97 ? 22.073 19.847 62.473 1.00 20.91 121 GLU B C 1
ATOM 1604 O O . GLU B 1 97 ? 22.238 19.828 61.257 1.00 19.18 121 GLU B O 1
ATOM 1610 N N . ASP B 1 98 ? 21.531 18.834 63.139 1.00 18.83 122 ASP B N 1
ATOM 1611 C CA . ASP B 1 98 ? 21.105 17.619 62.459 1.00 17.98 122 ASP B CA 1
ATOM 1612 C C . ASP B 1 98 ? 20.029 17.879 61.426 1.00 18.19 122 ASP B C 1
ATOM 1613 O O . ASP B 1 98 ? 20.088 17.357 60.319 1.00 17.94 122 ASP B O 1
ATOM 1618 N N . THR B 1 99 ? 19.045 18.687 61.791 1.00 18.43 123 THR B N 1
ATOM 1619 C CA . THR B 1 99 ? 17.963 19.001 60.875 1.00 21.29 123 THR B CA 1
ATOM 1620 C C . THR B 1 99 ? 18.481 19.799 59.671 1.00 20.54 123 THR B C 1
ATOM 1621 O O . THR B 1 99 ? 18.119 19.521 58.518 1.00 21.30 123 THR B O 1
ATOM 1625 N N . LEU B 1 100 ? 19.334 20.782 59.935 1.00 20.43 124 LEU B N 1
ATOM 1626 C CA . LEU B 1 100 ? 19.895 21.584 58.856 1.00 19.13 124 LEU B CA 1
ATOM 1627 C C . LEU B 1 100 ? 20.757 20.685 57.956 1.00 19.47 124 LEU B C 1
ATOM 1628 O O . LEU B 1 100 ? 20.619 20.708 56.734 1.00 19.24 124 LEU B O 1
ATOM 1633 N N . GLU B 1 101 ? 21.626 19.876 58.562 1.00 19.66 125 GLU B N 1
ATOM 1634 C CA . GLU B 1 101 ? 22.489 18.970 57.794 1.00 20.22 125 GLU B CA 1
ATOM 1635 C C . GLU B 1 101 ? 21.667 18.022 56.935 1.00 19.34 125 GLU B C 1
ATOM 1636 O O . GLU B 1 101 ? 21.970 17.829 55.763 1.00 18.50 125 GLU B O 1
ATOM 1642 N N . SER B 1 102 ? 20.640 17.416 57.529 1.00 19.75 126 SER B N 1
ATOM 1643 C CA . SER B 1 102 ? 19.785 16.479 56.803 1.00 19.57 126 SER B CA 1
ATOM 1644 C C . SER B 1 102 ? 19.169 17.154 55.580 1.00 18.36 126 SER B C 1
ATOM 1645 O O . SER B 1 102 ? 19.102 16.566 54.501 1.00 18.17 126 SER B O 1
ATOM 1648 N N . THR B 1 103 ? 18.724 18.393 55.764 1.00 16.08 127 THR B N 1
ATOM 1649 C CA . THR B 1 103 ? 18.102 19.173 54.692 1.00 18.06 127 THR B CA 1
ATOM 1650 C C . THR B 1 103 ? 19.077 19.490 53.566 1.00 16.19 127 THR B C 1
ATOM 1651 O O . THR B 1 103 ? 18.716 19.425 52.395 1.00 17.06 127 THR B O 1
ATOM 1655 N N . VAL B 1 104 ? 20.312 19.827 53.923 1.00 16.50 128 VAL B N 1
ATOM 1656 C CA . VAL B 1 104 ? 21.325 20.125 52.929 1.00 17.63 128 VAL B CA 1
ATOM 1657 C C . VAL B 1 104 ? 21.599 18.871 52.104 1.00 19.79 128 VAL B C 1
ATOM 1658 O O . VAL B 1 104 ? 21.593 18.907 50.866 1.00 19.16 128 VAL B O 1
ATOM 1662 N N . ASN B 1 105 ? 21.839 17.756 52.793 1.00 19.29 129 ASN B N 1
ATOM 1663 C CA . ASN B 1 105 ? 22.122 16.503 52.094 1.00 20.28 129 ASN B CA 1
ATOM 1664 C C . ASN B 1 105 ? 20.943 16.134 51.191 1.00 21.25 129 ASN B C 1
ATOM 1665 O O . ASN B 1 105 ? 21.132 15.699 50.045 1.00 21.34 129 ASN B O 1
ATOM 1670 N N . LYS B 1 106 ? 19.729 16.339 51.693 1.00 21.60 130 LYS B N 1
ATOM 1671 C CA . LYS B 1 106 ? 18.534 16.019 50.921 1.00 23.69 130 LYS B CA 1
ATOM 1672 C C . LYS B 1 106 ? 18.538 16.704 49.561 1.00 23.37 130 LYS B C 1
ATOM 1673 O O . LYS B 1 106 ? 18.167 16.105 48.555 1.00 24.40 130 LYS B O 1
ATOM 1679 N N . TYR B 1 107 ? 18.965 17.960 49.530 1.00 22.36 131 TYR B N 1
ATOM 1680 C CA . TYR B 1 107 ? 18.965 18.722 48.293 1.00 22.90 131 TYR B CA 1
ATOM 1681 C C . TYR B 1 107 ? 20.223 18.671 47.447 1.00 24.83 131 TYR B C 1
ATOM 1682 O O . TYR B 1 107 ? 20.221 19.133 46.307 1.00 25.03 131 TYR B O 1
ATOM 1691 N N . LEU B 1 108 ? 21.291 18.098 47.987 1.00 25.19 132 LEU B N 1
ATOM 1692 C CA . LEU B 1 108 ? 22.537 18.001 47.250 1.00 27.70 132 LEU B CA 1
ATOM 1693 C C . LEU B 1 108 ? 22.628 16.657 46.524 1.00 29.75 132 LEU B C 1
ATOM 1694 O O . LEU B 1 108 ? 23.154 16.646 45.394 1.00 32.99 132 LEU B O 1
ATOM 1699 N N . GLU C 1 3 ? 19.697 14.192 33.872 1.00 35.35 27 GLU C N 1
ATOM 1700 C CA . GLU C 1 3 ? 19.629 15.029 35.101 1.00 35.47 27 GLU C CA 1
ATOM 1701 C C . GLU C 1 3 ? 18.182 15.233 35.540 1.00 33.84 27 GLU C C 1
ATOM 1702 O O . GLU C 1 3 ? 17.311 15.524 34.720 1.00 34.41 27 GLU C O 1
ATOM 1708 N N . ASP C 1 4 ? 17.933 15.082 36.836 1.00 31.80 28 ASP C N 1
ATOM 1709 C CA . ASP C 1 4 ? 16.589 15.256 37.376 1.00 30.48 28 ASP C CA 1
ATOM 1710 C C . ASP C 1 4 ? 16.473 16.555 38.175 1.00 28.27 28 ASP C C 1
ATOM 1711 O O . ASP C 1 4 ? 16.989 16.661 39.290 1.00 29.65 28 ASP C O 1
ATOM 1716 N N . VAL C 1 5 ? 15.801 17.548 37.604 1.00 25.35 29 VAL C N 1
ATOM 1717 C CA . VAL C 1 5 ? 15.632 18.820 38.291 1.00 23.44 29 VAL C CA 1
ATOM 1718 C C . VAL C 1 5 ? 14.244 18.969 38.920 1.00 21.12 29 VAL C C 1
ATOM 1719 O O . VAL C 1 5 ? 13.894 20.041 39.412 1.00 23.06 29 VAL C O 1
ATOM 1723 N N . THR C 1 6 ? 13.462 17.893 38.923 1.00 18.64 30 THR C N 1
ATOM 1724 C CA . THR C 1 6 ? 12.130 17.947 39.525 1.00 17.73 30 THR C CA 1
ATOM 1725 C C . THR C 1 6 ? 12.260 18.023 41.040 1.00 17.46 30 THR C C 1
ATOM 1726 O O . THR C 1 6 ? 13.301 17.668 41.600 1.00 18.24 30 THR C O 1
ATOM 1730 N N . LEU C 1 7 ? 11.198 18.476 41.697 1.00 15.68 31 LEU C N 1
ATOM 1731 C CA . LEU C 1 7 ? 11.196 18.654 43.147 1.00 14.25 31 LEU C CA 1
ATOM 1732 C C . LEU C 1 7 ? 10.096 17.898 43.883 1.00 14.88 31 LEU C C 1
ATOM 1733 O O . LEU C 1 7 ? 8.913 18.066 43.580 1.00 14.67 31 LEU C O 1
ATOM 1738 N N . VAL C 1 8 ? 10.480 17.096 44.873 1.00 14.27 32 VAL C N 1
ATOM 1739 C CA . VAL C 1 8 ? 9.497 16.379 45.686 1.00 15.61 32 VAL C CA 1
ATOM 1740 C C . VAL C 1 8 ? 8.708 17.394 46.542 1.00 16.81 32 VAL C C 1
ATOM 1741 O O . VAL C 1 8 ? 9.293 18.221 47.263 1.00 16.26 32 VAL C O 1
ATOM 1745 N N . LEU C 1 9 ? 7.382 17.338 46.455 1.00 15.47 33 LEU C N 1
ATOM 1746 C CA . LEU C 1 9 ? 6.533 18.243 47.217 1.00 17.75 33 LEU C CA 1
ATOM 1747 C C . LEU C 1 9 ? 5.812 17.502 48.318 1.00 16.72 33 LEU C C 1
ATOM 1748 O O . LEU C 1 9 ? 5.368 16.373 48.138 1.00 17.47 33 LEU C O 1
ATOM 1753 N N . THR C 1 10 ? 5.676 18.180 49.446 1.00 16.92 34 THR C N 1
ATOM 1754 C CA . THR C 1 10 ? 5.062 17.626 50.629 1.00 18.92 34 THR C CA 1
ATOM 1755 C C . THR C 1 10 ? 4.352 18.774 51.356 1.00 18.39 34 THR C C 1
ATOM 1756 O O . THR C 1 10 ? 4.520 19.929 50.974 1.00 17.51 34 THR C O 1
ATOM 1760 N N . GLU C 1 11 ? 3.553 18.487 52.385 1.00 17.91 35 GLU C N 1
ATOM 1761 C CA . GLU C 1 11 ? 2.890 19.579 53.098 1.00 17.63 35 GLU C CA 1
ATOM 1762 C C . GLU C 1 11 ? 3.971 20.490 53.696 1.00 18.11 35 GLU C C 1
ATOM 1763 O O . GLU C 1 11 ? 3.740 21.673 53.953 1.00 17.75 35 GLU C O 1
ATOM 1765 N N . GLU C 1 12 ? 5.162 19.942 53.898 1.00 17.62 36 GLU C N 1
ATOM 1766 C CA . GLU C 1 12 ? 6.255 20.722 54.476 1.00 20.21 36 GLU C CA 1
ATOM 1767 C C . GLU C 1 12 ? 6.697 21.904 53.608 1.00 19.19 36 GLU C C 1
ATOM 1768 O O . GLU C 1 12 ? 7.028 22.960 54.137 1.00 19.11 36 GLU C O 1
ATOM 1774 N N . ASN C 1 13 ? 6.682 21.738 52.286 1.00 18.66 37 ASN C N 1
ATOM 1775 C CA . ASN C 1 13 ? 7.108 22.820 51.393 1.00 16.83 37 ASN C CA 1
ATOM 1776 C C . ASN C 1 13 ? 6.118 23.230 50.299 1.00 16.08 37 ASN C C 1
ATOM 1777 O O . ASN C 1 13 ? 6.384 24.169 49.560 1.00 14.43 37 ASN C O 1
ATOM 1782 N N . PHE C 1 14 ? 4.968 22.571 50.221 1.00 16.01 38 PHE C N 1
ATOM 1783 C CA . PHE C 1 14 ? 4.018 22.884 49.154 1.00 16.00 38 PHE C CA 1
ATOM 1784 C C . PHE C 1 14 ? 3.665 24.355 49.058 1.00 16.05 38 PHE C C 1
ATOM 1785 O O . PHE C 1 14 ? 3.925 25.005 48.042 1.00 16.40 38 PHE C O 1
ATOM 1793 N N . ASP C 1 15 ? 3.084 24.885 50.124 1.00 14.93 39 ASP C N 1
ATOM 1794 C CA . ASP C 1 15 ? 2.652 26.276 50.117 1.00 15.94 39 ASP C CA 1
ATOM 1795 C C . ASP C 1 15 ? 3.757 27.256 49.832 1.00 16.46 39 ASP C C 1
ATOM 1796 O O . ASP C 1 15 ? 3.573 28.172 49.045 1.00 15.42 39 ASP C O 1
ATOM 1801 N N . GLU C 1 16 ? 4.916 27.074 50.449 1.00 16.70 40 GLU C N 1
ATOM 1802 C CA . GLU C 1 16 ? 5.974 28.035 50.190 1.00 19.47 40 GLU C CA 1
ATOM 1803 C C . GLU C 1 16 ? 6.498 27.999 48.754 1.00 18.64 40 GLU C C 1
ATOM 1804 O O . GLU C 1 16 ? 6.890 29.034 48.206 1.00 18.72 40 GLU C O 1
ATOM 1810 N N . VAL C 1 17 ? 6.484 26.824 48.130 1.00 17.24 41 VAL C N 1
ATOM 1811 C CA . VAL C 1 17 ? 6.950 26.704 46.750 1.00 14.97 41 VAL C CA 1
ATOM 1812 C C . VAL C 1 17 ? 5.994 27.414 45.780 1.00 15.54 41 VAL C C 1
ATOM 1813 O O . VAL C 1 17 ? 6.434 28.171 44.906 1.00 15.52 41 VAL C O 1
ATOM 1817 N N . ILE C 1 18 ? 4.689 27.197 45.918 1.00 15.18 42 ILE C N 1
ATOM 1818 C CA . ILE C 1 18 ? 3.776 27.863 44.985 1.00 14.08 42 ILE C CA 1
ATOM 1819 C C . ILE C 1 18 ? 3.653 29.366 45.215 1.00 15.46 42 ILE C C 1
ATOM 1820 O O . ILE C 1 18 ? 3.390 30.115 44.270 1.00 13.17 42 ILE C O 1
ATOM 1825 N N . ARG C 1 19 ? 3.853 29.816 46.456 1.00 16.85 43 ARG C N 1
ATOM 1826 C CA . ARG C 1 19 ? 3.748 31.248 46.757 1.00 18.84 43 ARG C CA 1
ATOM 1827 C C . ARG C 1 19 ? 4.980 32.074 46.391 1.00 18.62 43 ARG C C 1
ATOM 1828 O O . ARG C 1 19 ? 4.898 33.298 46.291 1.00 19.78 43 ARG C O 1
ATOM 1836 N N . ASN C 1 20 ? 6.107 31.414 46.159 1.00 17.04 44 ASN C N 1
ATOM 1837 C CA . ASN C 1 20 ? 7.357 32.104 45.848 1.00 17.96 44 ASN C CA 1
ATOM 1838 C C . ASN C 1 20 ? 7.982 31.804 44.493 1.00 18.87 44 ASN C C 1
ATOM 1839 O O . ASN C 1 20 ? 9.185 32.034 44.285 1.00 20.53 44 ASN C O 1
ATOM 1844 N N . ASN C 1 21 ? 7.174 31.286 43.574 1.00 17.27 45 ASN C N 1
ATOM 1845 C CA . ASN C 1 21 ? 7.629 30.958 42.224 1.00 16.37 45 ASN C CA 1
ATOM 1846 C C . ASN C 1 21 ? 6.450 31.267 41.333 1.00 16.83 45 ASN C C 1
ATOM 1847 O O . ASN C 1 21 ? 5.330 30.872 41.646 1.00 16.53 45 ASN C O 1
ATOM 1852 N N . LYS C 1 22 ? 6.694 31.964 40.230 1.00 15.36 46 LYS C N 1
ATOM 1853 C CA . LYS C 1 22 ? 5.597 32.335 39.345 1.00 17.76 46 LYS C CA 1
ATOM 1854 C C . LYS C 1 22 ? 4.854 31.138 38.780 1.00 16.77 46 LYS C C 1
ATOM 1855 O O . LYS C 1 22 ? 3.629 31.087 38.825 1.00 16.46 46 LYS C O 1
ATOM 1861 N N . LEU C 1 23 ? 5.603 30.179 38.247 1.00 16.85 47 LEU C N 1
ATOM 1862 C CA . LEU C 1 23 ? 5.006 28.992 37.659 1.00 14.73 47 LEU C CA 1
ATOM 1863 C C . LEU C 1 23 ? 5.500 27.720 38.322 1.00 14.94 47 LEU C C 1
ATOM 1864 O O . LEU C 1 23 ? 6.694 27.424 38.326 1.00 14.86 47 LEU C O 1
ATOM 1869 N N . VAL C 1 24 ? 4.560 26.963 38.864 1.00 13.72 48 VAL C N 1
ATOM 1870 C CA . VAL C 1 24 ? 4.867 25.698 39.499 1.00 13.10 48 VAL C CA 1
ATOM 1871 C C . VAL C 1 24 ? 3.945 24.622 38.929 1.00 13.22 48 VAL C C 1
ATOM 1872 O O . VAL C 1 24 ? 2.719 24.766 38.943 1.00 11.68 48 VAL C O 1
ATOM 1876 N N . LEU C 1 25 ? 4.541 23.561 38.397 1.00 11.44 49 LEU C N 1
ATOM 1877 C CA . LEU C 1 25 ? 3.752 22.443 37.887 1.00 11.49 49 LEU C CA 1
ATOM 1878 C C . LEU C 1 25 ? 3.846 21.341 38.933 1.00 13.16 49 LEU C C 1
ATOM 1879 O O . LEU C 1 25 ? 4.874 21.214 39.614 1.00 10.48 49 LEU C O 1
ATOM 1884 N N . VAL C 1 26 ? 2.790 20.543 39.062 1.00 12.03 50 VAL C N 1
ATOM 1885 C CA . VAL C 1 26 ? 2.799 19.461 40.033 1.00 14.49 50 VAL C CA 1
ATOM 1886 C C . VAL C 1 26 ? 2.346 18.152 39.418 1.00 14.80 50 VAL C C 1
ATOM 1887 O O . VAL C 1 26 ? 1.154 17.958 39.182 1.00 16.43 50 VAL C O 1
ATOM 1891 N N . ASP C 1 27 ? 3.301 17.264 39.155 1.00 13.37 51 ASP C N 1
ATOM 1892 C CA . ASP C 1 27 ? 3.004 15.948 38.582 1.00 14.66 51 ASP C CA 1
ATOM 1893 C C . ASP C 1 27 ? 2.520 15.066 39.737 1.00 15.90 51 ASP C C 1
ATOM 1894 O O . ASP C 1 27 ? 3.288 14.725 40.643 1.00 15.89 51 ASP C O 1
ATOM 1899 N N . CYS C 1 28 ? 1.232 14.741 39.728 1.00 15.30 52 CYS C N 1
ATOM 1900 C CA . CYS C 1 28 ? 0.638 13.930 40.795 1.00 15.89 52 CYS C CA 1
ATOM 1901 C C . CYS C 1 28 ? 0.742 12.473 40.392 1.00 16.92 52 CYS C C 1
ATOM 1902 O O . CYS C 1 28 ? 0.278 12.091 39.313 1.00 17.33 52 CYS C O 1
ATOM 1905 N N . TRP C 1 29 ? 1.358 11.665 41.253 1.00 14.69 53 TRP C N 1
ATOM 1906 C CA . TRP C 1 29 ? 1.564 10.255 40.945 1.00 15.51 53 TRP C CA 1
ATOM 1907 C C . TRP C 1 29 ? 1.425 9.347 42.167 1.00 14.06 53 TRP C C 1
ATOM 1908 O O . TRP C 1 29 ? 1.205 9.815 43.289 1.00 14.92 53 TRP C O 1
ATOM 1919 N N . ALA C 1 30 ? 1.556 8.045 41.923 1.00 15.00 54 ALA C N 1
ATOM 1920 C CA . ALA C 1 30 ? 1.510 7.029 42.971 1.00 14.80 54 ALA C CA 1
ATOM 1921 C C . ALA C 1 30 ? 2.296 5.818 42.482 1.00 16.69 54 ALA C C 1
ATOM 1922 O O . ALA C 1 30 ? 2.395 5.563 41.275 1.00 15.26 54 ALA C O 1
ATOM 1924 N N . GLU C 1 31 ? 2.859 5.066 43.419 1.00 16.59 55 GLU C N 1
ATOM 1925 C CA . GLU C 1 31 ? 3.660 3.897 43.062 1.00 19.40 55 GLU C CA 1
ATOM 1926 C C . GLU C 1 31 ? 2.945 2.830 42.228 1.00 19.16 55 GLU C C 1
ATOM 1927 O O . GLU C 1 31 ? 3.567 2.167 41.411 1.00 21.08 55 GLU C O 1
ATOM 1933 N N . TRP C 1 32 ? 1.643 2.664 42.419 1.00 19.42 56 TRP C N 1
ATOM 1934 C CA . TRP C 1 32 ? 0.892 1.647 41.682 1.00 19.77 56 TRP C CA 1
ATOM 1935 C C . TRP C 1 32 ? 0.447 2.094 40.295 1.00 20.70 56 TRP C C 1
ATOM 1936 O O . TRP C 1 32 ? -0.061 1.293 39.518 1.00 21.63 56 TRP C O 1
ATOM 1947 N N . CYS C 1 33 ? 0.632 3.373 39.999 1.00 20.93 57 CYS C N 1
ATOM 1948 C CA . CYS C 1 33 ? 0.202 3.962 38.737 1.00 20.15 57 CYS C CA 1
ATOM 1949 C C . CYS C 1 33 ? 1.174 3.773 37.568 1.00 20.15 57 CYS C C 1
ATOM 1950 O O . CYS C 1 33 ? 2.116 4.547 37.399 1.00 19.48 57 CYS C O 1
ATOM 1953 N N . ALA C 1 34 ? 0.929 2.744 36.754 1.00 19.12 58 ALA C N 1
ATOM 1954 C CA . ALA C 1 34 ? 1.782 2.436 35.606 1.00 19.93 58 ALA C CA 1
ATOM 1955 C C . ALA C 1 34 ? 1.938 3.601 34.622 1.00 19.57 58 ALA C C 1
ATOM 1956 O O . ALA C 1 34 ? 3.040 3.913 34.194 1.00 18.62 58 ALA C O 1
ATOM 1958 N N . PRO C 1 35 ? 0.830 4.241 34.234 1.00 19.24 59 PRO C N 1
ATOM 1959 C CA . PRO C 1 35 ? 0.906 5.372 33.301 1.00 19.82 59 PRO C CA 1
ATOM 1960 C C . PRO C 1 35 ? 1.771 6.523 33.843 1.00 20.14 59 PRO C C 1
ATOM 1961 O O . PRO C 1 35 ? 2.378 7.272 33.073 1.00 20.42 59 PRO C O 1
ATOM 1965 N N . CYS C 1 36 ? 1.819 6.668 35.167 1.00 18.47 60 CYS C N 1
ATOM 1966 C CA . CYS C 1 36 ? 2.606 7.746 35.781 1.00 18.35 60 CYS C CA 1
ATOM 1967 C C . CYS C 1 36 ? 4.086 7.486 35.559 1.00 18.09 60 CYS C C 1
ATOM 1968 O O . CYS C 1 36 ? 4.870 8.405 35.375 1.00 18.10 60 CYS C O 1
ATOM 1971 N N . HIS C 1 37 ? 4.459 6.215 35.598 1.00 19.93 61 HIS C N 1
ATOM 1972 C CA . HIS C 1 37 ? 5.837 5.818 35.372 1.00 22.44 61 HIS C CA 1
ATOM 1973 C C . HIS C 1 37 ? 6.191 6.079 33.907 1.00 21.93 61 HIS C C 1
ATOM 1974 O O . HIS C 1 37 ? 7.328 6.429 33.587 1.00 21.68 61 HIS C O 1
ATOM 1981 N N . LEU C 1 38 ? 5.210 5.928 33.019 1.00 20.22 62 LEU C N 1
ATOM 1982 C CA . LEU C 1 38 ? 5.437 6.178 31.597 1.00 20.99 62 LEU C CA 1
ATOM 1983 C C . LEU C 1 38 ? 5.582 7.681 31.335 1.00 20.18 62 LEU C C 1
ATOM 1984 O O . LEU C 1 38 ? 6.349 8.105 30.468 1.00 19.34 62 LEU C O 1
ATOM 1989 N N . TYR C 1 39 ? 4.849 8.481 32.102 1.00 19.12 63 TYR C N 1
ATOM 1990 C CA . TYR C 1 39 ? 4.859 9.943 31.962 1.00 18.99 63 TYR C CA 1
ATOM 1991 C C . TYR C 1 39 ? 6.095 10.613 32.571 1.00 19.06 63 TYR C C 1
ATOM 1992 O O . TYR C 1 39 ? 6.578 11.635 32.070 1.00 17.05 63 TYR C O 1
ATOM 2001 N N . GLU C 1 40 ? 6.596 10.026 33.652 1.00 19.56 64 GLU C N 1
ATOM 2002 C CA . GLU C 1 40 ? 7.761 10.538 34.374 1.00 21.66 64 GLU C CA 1
ATOM 2003 C C . GLU C 1 40 ? 8.943 11.021 33.518 1.00 21.58 64 GLU C C 1
ATOM 2004 O O . GLU C 1 40 ? 9.445 12.131 33.713 1.00 22.79 64 GLU C O 1
ATOM 2010 N N . PRO C 1 41 ? 9.406 10.203 32.557 1.00 21.92 65 PRO C N 1
ATOM 2011 C CA . PRO C 1 41 ? 10.536 10.628 31.720 1.00 20.89 65 PRO C CA 1
ATOM 2012 C C . PRO C 1 41 ? 10.234 11.889 30.915 1.00 20.08 65 PRO C C 1
ATOM 2013 O O . PRO C 1 41 ? 11.102 12.734 30.716 1.00 19.44 65 PRO C O 1
ATOM 2017 N N . ILE C 1 42 ? 9.003 12.008 30.440 1.00 17.71 66 ILE C N 1
ATOM 2018 C CA . ILE C 1 42 ? 8.615 13.179 29.671 1.00 19.05 66 ILE C CA 1
ATOM 2019 C C . ILE C 1 42 ? 8.635 14.405 30.576 1.00 18.18 66 ILE C C 1
ATOM 2020 O O . ILE C 1 42 ? 9.168 15.457 30.213 1.00 18.71 66 ILE C O 1
ATOM 2025 N N . TYR C 1 43 ? 8.044 14.263 31.756 1.00 17.35 67 TYR C N 1
ATOM 2026 C CA . TYR C 1 43 ? 7.978 15.370 32.703 1.00 16.50 67 TYR C CA 1
ATOM 2027 C C . TYR C 1 43 ? 9.390 15.830 33.072 1.00 18.20 67 TYR C C 1
ATOM 2028 O O . TYR C 1 43 ? 9.684 17.031 33.071 1.00 16.83 67 TYR C O 1
ATOM 2037 N N . LYS C 1 44 ? 10.259 14.877 33.394 1.00 17.18 68 LYS C N 1
ATOM 2038 C CA . LYS C 1 44 ? 11.633 15.227 33.747 1.00 19.98 68 LYS C CA 1
ATOM 2039 C C . LYS C 1 44 ? 12.350 15.913 32.587 1.00 19.47 68 LYS C C 1
ATOM 2040 O O . LYS C 1 44 ? 13.041 16.908 32.785 1.00 20.39 68 LYS C O 1
ATOM 2046 N N . LYS C 1 45 ? 12.183 15.390 31.374 1.00 20.28 69 LYS C N 1
ATOM 2047 C CA . LYS C 1 45 ? 12.836 16.000 30.216 1.00 19.42 69 LYS C CA 1
ATOM 2048 C C . LYS C 1 45 ? 12.444 17.465 30.058 1.00 19.37 69 LYS C C 1
ATOM 2049 O O . LYS C 1 45 ? 13.299 18.325 29.819 1.00 18.15 69 LYS C O 1
ATOM 2055 N N . VAL C 1 46 ? 11.153 17.766 30.180 1.00 18.53 70 VAL C N 1
ATOM 2056 C CA . VAL C 1 46 ? 10.725 19.145 30.036 1.00 18.03 70 VAL C CA 1
ATOM 2057 C C . VAL C 1 46 ? 11.233 19.960 31.223 1.00 18.03 70 VAL C C 1
ATOM 2058 O O . VAL C 1 46 ? 11.666 21.102 31.044 1.00 16.43 70 VAL C O 1
ATOM 2062 N N . ALA C 1 47 ? 11.209 19.372 32.423 1.00 15.39 71 ALA C N 1
ATOM 2063 C CA . ALA C 1 47 ? 11.698 20.080 33.611 1.00 16.31 71 ALA C CA 1
ATOM 2064 C C . ALA C 1 47 ? 13.111 20.567 33.326 1.00 17.00 71 ALA C C 1
ATOM 2065 O O . ALA C 1 47 ? 13.455 21.705 33.638 1.00 16.87 71 ALA C O 1
ATOM 2067 N N . GLU C 1 48 ? 13.920 19.698 32.721 1.00 18.00 72 GLU C N 1
ATOM 2068 C CA . GLU C 1 48 ? 15.300 20.051 32.389 1.00 19.87 72 GLU C CA 1
ATOM 2069 C C . GLU C 1 48 ? 15.402 21.162 31.346 1.00 20.50 72 GLU C C 1
ATOM 2070 O O . GLU C 1 48 ? 16.257 22.042 31.456 1.00 20.32 72 GLU C O 1
ATOM 2076 N N . LYS C 1 49 ? 14.554 21.120 30.322 1.00 21.69 73 LYS C N 1
ATOM 2077 C CA . LYS C 1 49 ? 14.593 22.160 29.301 1.00 21.36 73 LYS C CA 1
ATOM 2078 C C . LYS C 1 49 ? 14.313 23.516 29.933 1.00 21.00 73 LYS C C 1
ATOM 2079 O O . LYS C 1 49 ? 14.859 24.530 29.493 1.00 20.28 73 LYS C O 1
ATOM 2085 N N . TYR C 1 50 ? 13.469 23.544 30.967 1.00 19.36 74 TYR C N 1
ATOM 2086 C CA . TYR C 1 50 ? 13.147 24.810 31.628 1.00 18.73 74 TYR C CA 1
ATOM 2087 C C . TYR C 1 50 ? 13.834 24.979 32.980 1.00 18.75 74 TYR C C 1
ATOM 2088 O O . TYR C 1 50 ? 13.320 25.663 33.872 1.00 16.86 74 TYR C O 1
ATOM 2097 N N . LYS C 1 51 ? 15.001 24.365 33.123 1.00 17.87 75 LYS C N 1
ATOM 2098 C CA . LYS C 1 51 ? 15.757 24.451 34.362 1.00 17.95 75 LYS C CA 1
ATOM 2099 C C . LYS C 1 51 ? 15.923 25.918 34.753 1.00 18.40 75 LYS C C 1
ATOM 2100 O O . LYS C 1 51 ? 16.292 26.750 33.918 1.00 17.80 75 LYS C O 1
ATOM 2106 N N . GLY C 1 52 ? 15.628 26.226 36.015 1.00 18.31 76 GLY C N 1
ATOM 2107 C CA . GLY C 1 52 ? 15.747 27.586 36.521 1.00 17.85 76 GLY C CA 1
ATOM 2108 C C . GLY C 1 52 ? 14.644 28.580 36.162 1.00 18.89 76 GLY C C 1
ATOM 2109 O O . GLY C 1 52 ? 14.659 29.711 36.667 1.00 19.53 76 GLY C O 1
ATOM 2110 N N . LYS C 1 53 ? 13.692 28.179 35.312 1.00 15.49 77 LYS C N 1
ATOM 2111 C CA . LYS C 1 53 ? 12.603 29.066 34.875 1.00 17.86 77 LYS C CA 1
ATOM 2112 C C . LYS C 1 53 ? 11.230 28.760 35.478 1.00 16.23 77 LYS C C 1
ATOM 2113 O O . LYS C 1 53 ? 10.389 29.638 35.628 1.00 15.33 77 LYS C O 1
ATOM 2119 N N . ALA C 1 54 ? 10.988 27.501 35.791 1.00 15.81 78 ALA C N 1
ATOM 2120 C CA . ALA C 1 54 ? 9.716 27.120 36.393 1.00 15.32 78 ALA C CA 1
ATOM 2121 C C . ALA C 1 54 ? 10.042 25.940 37.276 1.00 15.01 78 ALA C C 1
ATOM 2122 O O . ALA C 1 54 ? 11.015 25.228 37.017 1.00 14.50 78 ALA C O 1
ATOM 2124 N N . VAL C 1 55 ? 9.249 25.741 38.322 1.00 16.42 79 VAL C N 1
ATOM 2125 C CA . VAL C 1 55 ? 9.468 24.617 39.228 1.00 15.00 79 VAL C CA 1
ATOM 2126 C C . VAL C 1 55 ? 8.601 23.429 38.820 1.00 14.80 79 VAL C C 1
ATOM 2127 O O . VAL C 1 55 ? 7.371 23.539 38.707 1.00 13.16 79 VAL C O 1
ATOM 2131 N N . PHE C 1 56 ? 9.250 22.293 38.606 1.00 12.96 80 PHE C N 1
ATOM 2132 C CA . PHE C 1 56 ? 8.546 21.091 38.231 1.00 15.05 80 PHE C CA 1
ATOM 2133 C C . PHE C 1 56 ? 8.474 20.162 39.433 1.00 16.08 80 PHE C C 1
ATOM 2134 O O . PHE C 1 56 ? 9.378 19.359 39.683 1.00 16.21 80 PHE C O 1
ATOM 2142 N N . GLY C 1 57 ? 7.394 20.292 40.192 1.00 16.38 81 GLY C N 1
ATOM 2143 C CA . GLY C 1 57 ? 7.239 19.462 41.369 1.00 14.88 81 GLY C CA 1
ATOM 2144 C C . GLY C 1 57 ? 6.569 18.137 41.100 1.00 16.00 81 GLY C C 1
ATOM 2145 O O . GLY C 1 57 ? 5.946 17.927 40.054 1.00 14.04 81 GLY C O 1
ATOM 2146 N N . ARG C 1 58 ? 6.716 17.235 42.063 1.00 15.35 82 ARG C N 1
ATOM 2147 C CA . ARG C 1 58 ? 6.126 15.911 41.990 1.00 15.26 82 ARG C CA 1
ATOM 2148 C C . ARG C 1 58 ? 5.456 15.711 43.329 1.00 15.50 82 ARG C C 1
ATOM 2149 O O . ARG C 1 58 ? 6.027 16.029 44.378 1.00 14.27 82 ARG C O 1
ATOM 2157 N N . LEU C 1 59 ? 4.226 15.216 43.291 1.00 14.46 83 LEU C N 1
ATOM 2158 C CA . LEU C 1 59 ? 3.456 14.993 44.498 1.00 13.47 83 LEU C CA 1
ATOM 2159 C C . LEU C 1 59 ? 2.965 13.549 44.519 1.00 14.24 83 LEU C C 1
ATOM 2160 O O . LEU C 1 59 ? 2.219 13.130 43.642 1.00 12.58 83 LEU C O 1
ATOM 2165 N N . ASN C 1 60 ? 3.417 12.781 45.502 1.00 13.57 84 ASN C N 1
ATOM 2166 C CA . ASN C 1 60 ? 2.974 11.390 45.631 1.00 13.72 84 ASN C CA 1
ATOM 2167 C C . ASN C 1 60 ? 1.625 11.496 46.360 1.00 14.25 84 ASN C C 1
ATOM 2168 O O . ASN C 1 60 ? 1.578 11.734 47.571 1.00 13.60 84 ASN C O 1
ATOM 2173 N N . VAL C 1 61 ? 0.531 11.332 45.629 1.00 12.97 85 VAL C N 1
ATOM 2174 C CA . VAL C 1 61 ? -0.784 11.472 46.227 1.00 13.35 85 VAL C CA 1
ATOM 2175 C C . VAL C 1 61 ? -1.078 10.487 47.350 1.00 13.66 85 VAL C C 1
ATOM 2176 O O . VAL C 1 61 ? -1.855 10.799 48.249 1.00 14.60 85 VAL C O 1
ATOM 2180 N N . ASP C 1 62 ? -0.445 9.315 47.329 1.00 15.01 86 ASP C N 1
ATOM 2181 C CA . ASP C 1 62 ? -0.680 8.335 48.399 1.00 16.13 86 ASP C CA 1
ATOM 2182 C C . ASP C 1 62 ? -0.071 8.786 49.736 1.00 18.02 86 ASP C C 1
ATOM 2183 O O . ASP C 1 62 ? -0.571 8.419 50.800 1.00 19.16 86 ASP C O 1
ATOM 2188 N N . GLU C 1 63 ? 0.997 9.579 49.675 1.00 16.80 87 GLU C N 1
ATOM 2189 C CA . GLU C 1 63 ? 1.662 10.073 50.893 1.00 18.98 87 GLU C CA 1
ATOM 2190 C C . GLU C 1 63 ? 1.230 11.492 51.261 1.00 19.36 87 GLU C C 1
ATOM 2191 O O . GLU C 1 63 ? 1.609 11.996 52.310 1.00 20.01 87 GLU C O 1
ATOM 2197 N N . ASN C 1 64 ? 0.433 12.128 50.406 1.00 18.10 88 ASN C N 1
ATOM 2198 C CA . ASN C 1 64 ? -0.028 13.490 50.649 1.00 17.50 88 ASN C CA 1
ATOM 2199 C C . ASN C 1 64 ? -1.491 13.627 50.252 1.00 16.34 88 ASN C C 1
ATOM 2200 O O . ASN C 1 64 ? -1.852 14.480 49.441 1.00 15.21 88 ASN C O 1
ATOM 2205 N N . GLN C 1 65 ? -2.330 12.775 50.831 1.00 16.02 89 GLN C N 1
ATOM 2206 C CA . GLN C 1 65 ? -3.746 12.781 50.516 1.00 16.91 89 GLN C CA 1
ATOM 2207 C C . GLN C 1 65 ? -4.402 14.135 50.733 1.00 17.31 89 GLN C C 1
ATOM 2208 O O . GLN C 1 65 ? -5.220 14.578 49.919 1.00 15.14 89 GLN C O 1
ATOM 2214 N N . LYS C 1 66 ? -4.058 14.802 51.831 1.00 17.93 90 LYS C N 1
ATOM 2215 C CA . LYS C 1 66 ? -4.675 16.088 52.112 1.00 19.36 90 LYS C CA 1
ATOM 2216 C C . LYS C 1 66 ? -4.443 17.100 50.985 1.00 18.02 90 LYS C C 1
ATOM 2217 O O . LYS C 1 66 ? -5.372 17.793 50.563 1.00 16.66 90 LYS C O 1
ATOM 2223 N N . ILE C 1 67 ? -3.211 17.190 50.492 1.00 16.78 91 ILE C N 1
ATOM 2224 C CA . ILE C 1 67 ? -2.913 18.126 49.401 1.00 16.39 91 ILE C CA 1
ATOM 2225 C C . ILE C 1 67 ? -3.658 17.701 48.136 1.00 16.37 91 ILE C C 1
ATOM 2226 O O . ILE C 1 67 ? -4.273 18.526 47.452 1.00 17.60 91 ILE C O 1
ATOM 2231 N N . ALA C 1 68 ? -3.600 16.408 47.828 1.00 14.80 92 ALA C N 1
ATOM 2232 C CA . ALA C 1 68 ? -4.269 15.876 46.647 1.00 15.56 92 ALA C CA 1
ATOM 2233 C C . ALA C 1 68 ? -5.766 16.207 46.665 1.00 16.30 92 ALA C C 1
ATOM 2234 O O . ALA C 1 68 ? -6.327 16.622 45.646 1.00 16.21 92 ALA C O 1
ATOM 2236 N N . ASP C 1 69 ? -6.410 16.028 47.814 1.00 15.46 93 ASP C N 1
ATOM 2237 C CA . ASP C 1 69 ? -7.839 16.329 47.914 1.00 16.64 93 ASP C CA 1
ATOM 2238 C C . ASP C 1 69 ? -8.108 17.828 47.819 1.00 17.20 93 ASP C C 1
ATOM 2239 O O . ASP C 1 69 ? -9.082 18.253 47.198 1.00 17.46 93 ASP C O 1
ATOM 2244 N N . LYS C 1 70 ? -7.240 18.623 48.437 1.00 17.64 94 LYS C N 1
ATOM 2245 C CA . LYS C 1 70 ? -7.387 20.078 48.427 1.00 17.32 94 LYS C CA 1
ATOM 2246 C C . LYS C 1 70 ? -7.498 20.605 46.999 1.00 17.52 94 LYS C C 1
ATOM 2247 O O . LYS C 1 70 ? -8.205 21.580 46.739 1.00 19.27 94 LYS C O 1
ATOM 2253 N N . TYR C 1 71 ? -6.811 19.964 46.060 1.00 16.54 95 TYR C N 1
ATOM 2254 C CA . TYR C 1 71 ? -6.905 20.421 44.686 1.00 15.44 95 TYR C CA 1
ATOM 2255 C C . TYR C 1 71 ? -7.709 19.498 43.779 1.00 16.81 95 TYR C C 1
ATOM 2256 O O . TYR C 1 71 ? -7.564 19.531 42.558 1.00 17.03 95 TYR C O 1
ATOM 2265 N N . SER C 1 72 ? -8.564 18.682 44.389 1.00 18.02 96 SER C N 1
ATOM 2266 C CA . SER C 1 72 ? -9.441 17.787 43.640 1.00 18.31 96 SER C CA 1
ATOM 2267 C C . SER C 1 72 ? -8.741 16.859 42.659 1.00 19.22 96 SER C C 1
ATOM 2268 O O . SER C 1 72 ? -9.205 16.681 41.527 1.00 16.48 96 SER C O 1
ATOM 2271 N N . VAL C 1 73 ? -7.622 16.276 43.076 1.00 18.34 97 VAL C N 1
ATOM 2272 C CA . VAL C 1 73 ? -6.915 15.343 42.209 1.00 19.31 97 VAL C CA 1
ATOM 2273 C C . VAL C 1 73 ? -7.569 13.965 42.359 1.00 19.75 97 VAL C C 1
ATOM 2274 O O . VAL C 1 73 ? -7.572 13.378 43.436 1.00 19.22 97 VAL C O 1
ATOM 2278 N N . LEU C 1 74 ? -8.144 13.456 41.283 1.00 21.03 98 LEU C N 1
ATOM 2279 C CA . LEU C 1 74 ? -8.779 12.157 41.360 1.00 22.90 98 LEU C CA 1
ATOM 2280 C C . LEU C 1 74 ? -7.961 11.195 40.518 1.00 23.33 98 LEU C C 1
ATOM 2281 O O . LEU C 1 74 ? -7.227 10.335 41.035 1.00 25.54 98 LEU C O 1
ATOM 2286 N N . ASN C 1 75 ? -8.036 11.365 39.213 1.00 20.64 99 ASN C N 1
ATOM 2287 C CA . ASN C 1 75 ? -7.301 10.487 38.326 1.00 19.89 99 ASN C CA 1
ATOM 2288 C C . ASN C 1 75 ? -5.860 10.943 38.122 1.00 19.32 99 ASN C C 1
ATOM 2289 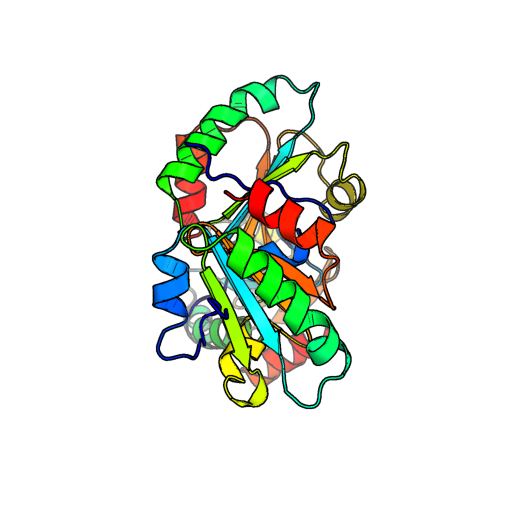O O . ASN C 1 75 ? -5.574 12.148 38.040 1.00 19.57 99 ASN C O 1
ATOM 2294 N N . ILE C 1 76 ? -4.954 9.976 38.064 1.00 16.44 100 ILE C N 1
ATOM 2295 C CA . ILE C 1 76 ? -3.554 10.275 37.829 1.00 16.78 100 ILE C CA 1
ATOM 2296 C C . ILE C 1 76 ? -3.070 9.389 36.678 1.00 17.19 100 ILE C C 1
ATOM 2297 O O . ILE C 1 76 ? -3.584 8.294 36.471 1.00 18.94 100 ILE C O 1
ATOM 2302 N N . PRO C 1 77 ? -2.072 9.853 35.918 1.00 16.52 101 PRO C N 1
ATOM 2303 C CA . PRO C 1 77 ? -1.402 11.137 36.103 1.00 17.55 101 PRO C CA 1
ATOM 2304 C C . PRO C 1 77 ? -2.201 12.396 35.801 1.00 16.83 101 PRO C C 1
ATOM 2305 O O . PRO C 1 77 ? -3.017 12.430 34.883 1.00 18.03 101 PRO C O 1
ATOM 2309 N N . THR C 1 78 ? -1.958 13.417 36.615 1.00 15.90 102 THR C N 1
ATOM 2310 C CA . THR C 1 78 ? -2.547 14.732 36.446 1.00 16.17 102 THR C CA 1
ATOM 2311 C C . THR C 1 78 ? -1.432 15.709 36.809 1.00 17.33 102 THR C C 1
ATOM 2312 O O . THR C 1 78 ? -0.711 15.505 37.797 1.00 16.62 102 THR C O 1
ATOM 2316 N N . THR C 1 79 ? -1.273 16.750 36.002 1.00 15.48 103 THR C N 1
ATOM 2317 C CA . THR C 1 79 ? -0.262 17.761 36.269 1.00 14.80 103 THR C CA 1
ATOM 2318 C C . THR C 1 79 ? -0.951 19.079 36.556 1.00 14.84 103 THR C C 1
ATOM 2319 O O . THR C 1 79 ? -1.553 19.695 35.668 1.00 14.29 103 THR C O 1
ATOM 2323 N N . LEU C 1 80 ? -0.887 19.499 37.814 1.00 13.92 104 LEU C N 1
ATOM 2324 C CA . LEU C 1 80 ? -1.498 20.759 38.222 1.00 12.96 104 LEU C CA 1
ATOM 2325 C C . LEU C 1 80 ? -0.610 21.884 37.737 1.00 12.99 104 LEU C C 1
ATOM 2326 O O . LEU C 1 80 ? 0.624 21.728 37.636 1.00 11.12 104 LEU C O 1
ATOM 2331 N N . ILE C 1 81 ? -1.242 23.007 37.418 1.00 11.44 105 ILE C N 1
ATOM 2332 C CA . ILE C 1 81 ? -0.527 24.188 36.967 1.00 13.03 105 ILE C CA 1
ATOM 2333 C C . ILE C 1 81 ? -0.852 25.346 37.909 1.00 13.06 105 ILE C C 1
ATOM 2334 O O . ILE C 1 81 ? -1.998 25.783 38.002 1.00 14.42 105 ILE C O 1
ATOM 2339 N N . PHE C 1 82 ? 0.159 25.831 38.614 1.00 13.92 106 PHE C N 1
ATOM 2340 C CA . PHE C 1 82 ? -0.018 26.969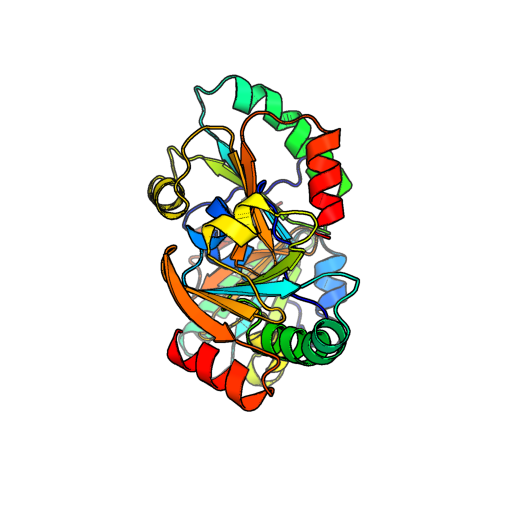 39.518 1.00 14.51 106 PHE C CA 1
ATOM 2341 C C . PHE C 1 82 ? 0.743 28.176 38.976 1.00 14.04 106 PHE C C 1
ATOM 2342 O O . PHE C 1 82 ? 1.905 28.062 38.570 1.00 13.58 106 PHE C O 1
ATOM 2350 N N . VAL C 1 83 ? 0.073 29.322 38.955 1.00 15.32 107 VAL C N 1
ATOM 2351 C CA . VAL C 1 83 ? 0.695 30.565 38.529 1.00 14.13 107 VAL C CA 1
ATOM 2352 C C . VAL C 1 83 ? 0.362 31.584 39.607 1.00 16.07 107 VAL C C 1
ATOM 2353 O O . VAL C 1 83 ? -0.801 31.724 40.028 1.00 14.70 107 VAL C O 1
ATOM 2357 N N . ASN C 1 84 ? 1.398 32.288 40.050 1.00 16.95 108 ASN C N 1
ATOM 2358 C CA . ASN C 1 84 ? 1.262 33.277 41.103 1.00 16.84 108 ASN C CA 1
ATOM 2359 C C . ASN C 1 84 ? 0.550 32.705 42.320 1.00 17.07 108 ASN C C 1
ATOM 2360 O O . ASN C 1 84 ? -0.314 33.343 42.919 1.00 18.84 108 ASN C O 1
ATOM 2365 N N . GLY C 1 85 ? 0.922 31.470 42.662 1.00 16.44 109 GLY C N 1
ATOM 2366 C CA . GLY C 1 85 ? 0.388 30.801 43.838 1.00 14.83 109 GLY C CA 1
ATOM 2367 C C . GLY C 1 85 ? -1.024 30.265 43.825 1.00 16.28 109 GLY C C 1
ATOM 2368 O O . GLY C 1 85 ? -1.508 29.813 44.860 1.00 15.56 109 GLY C O 1
ATOM 2369 N N . GLN C 1 86 ? -1.680 30.289 42.669 1.00 14.97 110 GLN C N 1
ATOM 2370 C CA . GLN C 1 86 ? -3.041 29.809 42.574 1.00 13.99 110 GLN C CA 1
ATOM 2371 C C . GLN C 1 86 ? -3.187 28.825 41.416 1.00 14.90 110 GLN C C 1
ATOM 2372 O O . GLN C 1 86 ? -2.471 28.930 40.411 1.00 14.67 110 GLN C O 1
ATOM 2378 N N . LEU C 1 87 ? -4.101 27.860 41.570 1.00 13.99 111 LEU C N 1
ATOM 2379 C CA . LEU C 1 87 ? -4.334 26.846 40.539 1.00 14.37 111 LEU C CA 1
ATOM 2380 C C . LEU C 1 87 ? -5.078 27.470 39.375 1.00 14.65 111 LEU C C 1
ATOM 2381 O O . LEU C 1 87 ? -6.202 27.965 39.537 1.00 16.67 111 LEU C O 1
ATOM 2386 N N . VAL C 1 88 ? -4.462 27.419 38.201 1.00 11.86 112 VAL C N 1
ATOM 2387 C CA . VAL C 1 88 ? -5.037 28.021 37.017 1.00 13.54 112 VAL C CA 1
ATOM 2388 C C . VAL C 1 88 ? -5.414 27.036 35.918 1.00 13.98 112 VAL C C 1
ATOM 2389 O O . VAL C 1 88 ? -6.173 27.379 35.019 1.00 15.07 112 VAL C O 1
ATOM 2393 N N . ASP C 1 89 ? -4.883 25.819 35.993 1.00 14.44 113 ASP C N 1
ATOM 2394 C CA . ASP C 1 89 ? -5.119 24.816 34.953 1.00 14.01 113 ASP C CA 1
ATOM 2395 C C . ASP C 1 89 ? -4.544 23.466 35.398 1.00 15.64 113 ASP C C 1
ATOM 2396 O O . ASP C 1 89 ? -3.980 23.332 36.496 1.00 13.92 113 ASP C O 1
ATOM 2401 N N . SER C 1 90 ? -4.682 22.474 34.526 1.00 14.47 114 SER C N 1
ATOM 2402 C CA . SER C 1 90 ? -4.133 21.157 34.786 1.00 16.26 114 SER C CA 1
ATOM 2403 C C . SER C 1 90 ? -4.132 20.337 33.501 1.00 17.17 114 SER C C 1
ATOM 2404 O O . SER C 1 90 ? -4.949 20.564 32.600 1.00 15.83 114 SER C O 1
ATOM 2407 N N . LEU C 1 91 ? -3.201 19.396 33.425 1.00 17.49 115 LEU C N 1
ATOM 2408 C CA . LEU C 1 91 ? -3.103 18.495 32.284 1.00 18.20 115 LEU C CA 1
ATOM 2409 C C . LEU C 1 91 ? -3.555 17.154 32.841 1.00 18.80 115 LEU C C 1
ATOM 2410 O O . LEU C 1 91 ? -2.848 16.520 33.629 1.00 17.48 115 LEU C O 1
ATOM 2415 N N . VAL C 1 92 ? -4.749 16.743 32.441 1.00 18.19 116 VAL C N 1
ATOM 2416 C CA . VAL C 1 92 ? -5.317 15.498 32.918 1.00 18.90 116 VAL C CA 1
ATOM 2417 C C . VAL C 1 92 ? -4.871 14.340 32.039 1.00 18.10 116 VAL C C 1
ATOM 2418 O O . VAL C 1 92 ? -5.081 14.354 30.825 1.00 16.87 116 VAL C O 1
ATOM 2422 N N . GLY C 1 93 ? -4.241 13.353 32.671 1.00 17.04 117 GLY C N 1
ATOM 2423 C CA . GLY C 1 93 ? -3.747 12.180 31.970 1.00 17.01 117 GLY C CA 1
ATOM 2424 C C . GLY C 1 93 ? -2.316 12.353 31.514 1.00 16.68 117 GLY C C 1
ATOM 2425 O O . GLY C 1 93 ? -1.720 13.423 31.682 1.00 16.21 117 GLY C O 1
ATOM 2426 N N . ALA C 1 94 ? -1.755 11.300 30.936 1.00 15.89 118 ALA C N 1
ATOM 2427 C CA . ALA C 1 94 ? -0.392 11.363 30.422 1.00 17.34 118 ALA C CA 1
ATOM 2428 C C . ALA C 1 94 ? -0.437 12.167 29.134 1.00 17.15 118 ALA C C 1
ATOM 2429 O O . ALA C 1 94 ? -1.242 11.879 28.252 1.00 18.04 118 ALA C O 1
ATOM 2431 N N . VAL C 1 95 ? 0.414 13.179 29.026 1.00 17.58 119 VAL C N 1
ATOM 2432 C CA . VAL C 1 95 ? 0.461 13.983 27.812 1.00 18.77 119 VAL C CA 1
ATOM 2433 C C . VAL C 1 95 ? 1.839 13.849 27.171 1.00 20.72 119 VAL C C 1
ATOM 2434 O O . VAL C 1 95 ? 2.805 13.452 27.824 1.00 19.99 119 VAL C O 1
ATOM 2438 N N . ASP C 1 96 ? 1.934 14.154 25.885 1.00 23.59 120 ASP C N 1
ATOM 2439 C CA . ASP C 1 96 ? 3.216 14.058 25.198 1.00 26.89 120 ASP C CA 1
ATOM 2440 C C . ASP C 1 96 ? 4.099 15.267 25.525 1.00 25.00 120 ASP C C 1
ATOM 2441 O O . ASP C 1 96 ? 3.640 16.244 26.123 1.00 24.93 120 ASP C O 1
ATOM 2446 N N . GLU C 1 97 ? 5.361 15.196 25.118 1.00 23.70 121 GLU C N 1
ATOM 2447 C CA . GLU C 1 97 ? 6.322 16.265 25.385 1.00 24.61 121 GLU C CA 1
ATOM 2448 C C . GLU C 1 97 ? 5.877 17.609 24.818 1.00 24.11 121 GLU C C 1
ATOM 2449 O O . GLU C 1 97 ? 5.898 18.634 25.507 1.00 22.39 121 GLU C O 1
ATOM 2455 N N . ASP C 1 98 ? 5.464 17.607 23.558 1.00 23.27 122 ASP C N 1
ATOM 2456 C CA . ASP C 1 98 ? 5.015 18.838 22.918 1.00 24.81 122 ASP C CA 1
ATOM 2457 C C . ASP C 1 98 ? 3.877 19.520 23.662 1.00 22.44 122 ASP C C 1
ATOM 2458 O O . ASP C 1 98 ? 3.862 20.742 23.789 1.00 21.81 122 ASP C O 1
ATOM 2463 N N . THR C 1 99 ? 2.924 18.739 24.160 1.00 20.53 123 THR C N 1
ATOM 2464 C CA . THR C 1 99 ? 1.788 19.307 24.883 1.00 20.92 123 THR C CA 1
ATOM 2465 C C . THR C 1 99 ? 2.237 19.940 26.202 1.00 20.91 123 THR C C 1
ATOM 2466 O O . THR C 1 99 ? 1.801 21.043 26.569 1.00 20.63 123 THR C O 1
ATOM 2470 N N . LEU C 1 100 ? 3.103 19.235 26.919 1.00 19.57 124 LEU C N 1
ATOM 2471 C CA . LEU C 1 100 ? 3.607 19.745 28.192 1.00 19.00 124 LEU C CA 1
ATOM 2472 C C . LEU C 1 100 ? 4.413 21.026 27.940 1.00 19.49 124 LEU C C 1
ATOM 2473 O O . LEU C 1 100 ? 4.215 22.039 28.612 1.00 19.11 124 LEU C O 1
ATOM 2478 N N . GLU C 1 101 ? 5.317 20.981 26.964 1.00 20.87 125 GLU C N 1
ATOM 2479 C CA . GLU C 1 101 ? 6.118 22.153 26.634 1.00 22.00 125 GLU C CA 1
ATOM 2480 C C . GLU C 1 101 ? 5.256 23.350 26.251 1.00 21.76 125 GLU C C 1
ATOM 2481 O O . GLU C 1 101 ? 5.506 24.467 26.695 1.00 22.52 125 GLU C O 1
ATOM 2487 N N . SER C 1 102 ? 4.247 23.116 25.420 1.00 21.23 126 SER C N 1
ATOM 2488 C CA . SER C 1 102 ? 3.355 24.191 24.998 1.00 22.72 126 SER C CA 1
ATOM 2489 C C . SER C 1 102 ? 2.665 24.837 26.194 1.00 21.29 126 SER C C 1
ATOM 2490 O O . SER C 1 102 ? 2.524 26.055 26.262 1.00 20.82 126 SER C O 1
ATOM 2493 N N . THR C 1 103 ? 2.228 24.009 27.135 1.00 19.16 127 THR C N 1
ATOM 2494 C CA . THR C 1 103 ? 1.546 24.488 28.327 1.00 17.97 127 THR C CA 1
ATOM 2495 C C . THR C 1 103 ? 2.486 25.334 29.181 1.00 16.89 127 THR C C 1
ATOM 2496 O O . THR C 1 103 ? 2.078 26.339 29.755 1.00 14.00 127 THR C O 1
ATOM 2500 N N . VAL C 1 104 ? 3.744 24.920 29.271 1.00 16.30 128 VAL C N 1
ATOM 2501 C CA . VAL C 1 104 ? 4.717 25.688 30.049 1.00 16.93 128 VAL C CA 1
ATOM 2502 C C . VAL C 1 104 ? 4.911 27.051 29.381 1.00 18.55 128 VAL C C 1
ATOM 2503 O O . VAL C 1 104 ? 4.847 28.082 30.046 1.00 19.80 128 VAL C O 1
ATOM 2507 N N . ASN C 1 105 ? 5.146 27.049 28.069 1.00 19.14 129 ASN C N 1
ATOM 2508 C CA . ASN C 1 105 ? 5.343 28.300 27.314 1.00 20.39 129 ASN C CA 1
ATOM 2509 C C . ASN C 1 105 ? 4.150 29.217 27.537 1.00 21.05 129 ASN C C 1
ATOM 2510 O O . ASN C 1 105 ? 4.294 30.411 27.788 1.00 21.85 129 ASN C O 1
ATOM 2515 N N . LYS C 1 106 ? 2.965 28.632 27.420 1.00 20.47 130 LYS C N 1
ATOM 2516 C CA . LYS C 1 106 ? 1.710 29.342 27.598 1.00 21.32 130 LYS C CA 1
ATOM 2517 C C . LYS C 1 106 ? 1.628 30.123 28.916 1.00 21.20 130 LYS C C 1
ATOM 2518 O O . LYS C 1 106 ? 1.191 31.280 28.945 1.00 18.77 130 LYS C O 1
ATOM 2524 N N . TYR C 1 107 ? 2.061 29.500 30.009 1.00 20.73 131 TYR C N 1
ATOM 2525 C CA . TYR C 1 107 ? 1.964 30.153 31.305 1.00 19.90 131 TYR C CA 1
ATOM 2526 C C . TYR C 1 107 ? 3.195 30.911 31.783 1.00 22.71 131 TYR C C 1
ATOM 2527 O O . TYR C 1 107 ? 3.136 31.616 32.787 1.00 22.72 131 TYR C O 1
ATOM 2536 N N . LEU C 1 108 ? 4.305 30.788 31.058 1.00 24.71 132 LEU C N 1
ATOM 2537 C CA . LEU C 1 108 ? 5.524 31.517 31.419 1.00 27.68 132 LEU C CA 1
ATOM 2538 C C . LEU C 1 108 ? 5.522 32.916 30.819 1.00 30.04 132 LEU C C 1
ATOM 2539 O O . LEU C 1 108 ? 5.840 33.871 31.560 1.00 32.56 132 LEU C O 1
#

B-factor: mean 21.04, std 7.45, range [9.77, 57.95]

Organism: Saccharolobus solfataricus (strain ATCC 35092 / DSM 1617 / JCM 11322 / P2) (NCBI:txid273057)

Radius of gyration: 21.75 Å; Cα contacts (8 Å, |Δi|>4): 596; chains: 3; bounding box: 63×50×50 Å

Solvent-accessible surface area: 16072 Å² total; per-residue (Å²): 143,76,45,19,67,87,0,54,119,139,26,7,69,91,15,5,159,116,53,111,2,0,0,0,0,0,51,1,160,175,7,72,66,1,132,128,2,24,76,52,0,76,112,0,1,65,113,39,108,84,137,15,34,3,0,40,0,23,18,82,131,10,124,162,11,7,103,139,24,68,20,158,96,33,1,4,0,0,0,4,19,32,22,24,1,6,6,15,23,105,25,53,14,94,48,100,59,0,38,71,12,0,105,135,27,77,137,82,29,21,11,80,1,52,90,93,4,5,54,50,0,8,174,28,19,107,2,0,0,0,5,0,54,12,130,254,13,76,64,7,129,126,0,78,66,45,1,73,124,0,0,70,137,26,84,36,138,4,7,3,0,50,0,14,23,86,130,4,116,162,15,19,118,135,20,68,28,153,90,61,1,8,0,5,1,3,23,29,19,24,3,6,4,14,20,90,23,48,22,70,42,105,56,0,29,72,12,1,102,133,28,72,151,75,28,19,14,94,1,51,82,94,4,5,59,32,0,5,157,28,19,113,3,0,0,0,4,0,65,2,116,175,5,68,64,6,129,126,1,60,81,50,0,44,105,0,1,66,110,27,78,37,132,4,6,3,0,38,0,9,21,84,129,19,127,177,15,5,86,132,38,85,15,144,108,26,6,11,0,5,1,2,20,107,16,130,77,67,57,38,25,108,25,64,22,78,37,105,53,0,34,68,16,1,88,151,50,72

Secondary structure (DSSP, 8-state):
----EE--TTTHHHHHHHSSEEEEEEE-TT-HHHHHHHHHHHHHHHHTTTTSEEEEEETTT-HHHHHHTT--SSSEEEEEETTEEEEEEESPPPHHHHHHHHHHH-/----EE--TTTHHHHHHTSSEEEEEEE-TT-HHHHHHHHHHHHHHHHTTTTSEEEEEETTT-HHHHHHTT--SSSEEEEEETTEEEEEEESS--HHHHHHHHHHH-/----EE--TTTHHHHHHTSSEEEEEEE-TT-HHHHHHHHHHHHHHHHTTTTSEEEEEETTT-HHHHHHTT--SSSEEEEEETTEEEEEEES---HHHHHHHHHHH-

Sequence (318 aa):
EDVTLVLTEENFDEVIRNNKLVLVDCWAEWCAPCHLYEPIYKKVAEKYKGKAVFGRLNVDENQKIADKYSVLNIPTTLIFVNGQLVDSLVGAVDEDTLESTVNKYLEDVTLVLTEENFDEVIRNNKLVLVDCWAEWCAPCHLYEPIYKKVAEKYKGKAVFGRLNVDENQKIADKYSVLNIPTTLIFVNGQLVDSLVGAVDEDTLESTVNKYLEDVTLVLTEENFDEVIRNNKLVLVDCWAEWCAPCHLYEPIYKKVAEKYKGKAVFGRLNVDENQKIADKYSVLNIPTTLIFVNGQLVDSLVGAVDEDTLESTVNKYL

Foldseek 3Di:
DAQAAEDAPVCVQVLLQPAFKEKEFEAAPVDPQSVVQVVLLRVLCVVCPPRYHYYYYDCVRHVVVCVVVVVPAPRKMFMGGNNHTDDIRHTRDDSVRVNVVVVVRD/DFQAAEDAPVCVQVQLQPAFKEKEFEAEDVDPQSVVLVVLLRVLCVVCPPNHHYYYYDCVRHVVVCVVVVPDAPRKMFMGGNRHTDDIDHTSDGNVVVNVVVVVRD/DAQAAEDAPVCPQVQLQPAFKEKEFEAEPVDPQSVVQVVLLRVLCVVCPPRHHYYYYDCVRHVVVCVVVPNDDPRKMFIGGNRHTDDIDGGRDGNVVVNVVVVVRD

Nearest PDB structures (foldseek):
  3tco-assembly3_C  TM=1.010E+00  e=1.673E-23  Saccharolobus solfataricus
  4xhm-assembly2_B  TM=9.725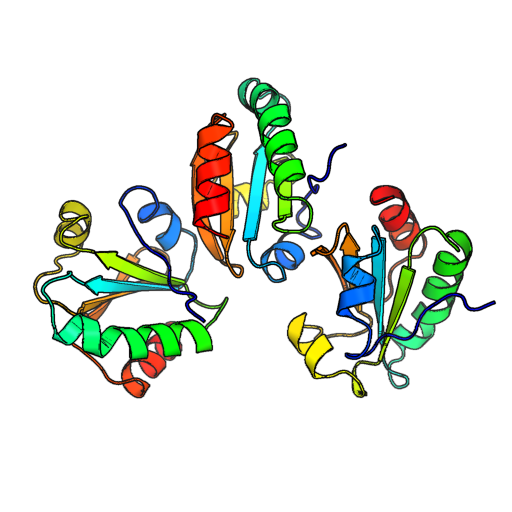E-01  e=5.125E-14  Archaeoglobus fulgidus DSM 4304
  6h1y-assembly2_B  TM=9.406E-01  e=4.801E-14  Escherichia coli K-12
  2o8v-assembly1_B  TM=9.151E-01  e=8.089E-14  Escherichia coli
  1zzy-assembly2_B  TM=9.326E-01  e=7.425E-13  Escherichia coli

CATH classification: 3.40.30.10